Protein AF-A0A151H4M6-F1 (afdb_monomer_lite)

Foldseek 3Di:
DDDPPVVLPVDPQPLVSVLVVQLCCCVVPPDPDPVSNVCSVVVSVPDPVSVVSVVVTDDDPVVVQVVCLVVLQAQDAPPPVSNVVLVVVLVVLLVVLVVVVVVVCVVDDDDDDDDPPPVVSVVVSVCRRSRNPQCCVVPVLDPDSSFFGYDHPQFDDDVPDPCTNPDDDPVVVVQNRTPDLAPCSVLSVDDPDPVLSVVLVVLSVVLVPDPPDDSVNSNVVSVLSVVCVVVDDPVVVVVVVVCVVPPPDDDPPPDPPPDDPVVVVVVVCVVVVSVPDPDRPVVVVVVPD

Structure (mmCIF, N/CA/C/O backbone):
data_AF-A0A151H4M6-F1
#
_entry.id   AF-A0A151H4M6-F1
#
loop_
_atom_site.group_PDB
_atom_site.id
_atom_site.type_symbol
_atom_site.label_atom_id
_atom_site.label_alt_id
_atom_site.label_comp_id
_atom_site.label_asym_id
_atom_site.label_entity_id
_atom_site.label_seq_id
_atom_site.pdbx_PDB_ins_code
_atom_site.Cartn_x
_atom_site.Cartn_y
_atom_site.Cartn_z
_atom_site.occupancy
_atom_site.B_iso_or_equiv
_atom_site.auth_seq_id
_atom_site.auth_comp_id
_atom_site.auth_asym_id
_atom_site.auth_atom_id
_atom_site.pdbx_PDB_model_num
ATOM 1 N N . ARG A 1 1 ? 9.062 28.549 35.284 1.00 33.28 1 ARG A N 1
ATOM 2 C CA . ARG A 1 1 ? 7.906 27.898 35.950 1.00 33.28 1 ARG A CA 1
ATOM 3 C C . ARG A 1 1 ? 7.766 26.512 35.330 1.00 33.28 1 ARG A C 1
ATOM 5 O O . ARG A 1 1 ? 7.565 26.483 34.122 1.00 33.28 1 ARG A O 1
ATOM 12 N N . PRO A 1 2 ? 7.961 25.403 36.063 1.00 35.19 2 PRO A N 1
ATOM 13 C CA . PRO A 1 2 ? 7.707 24.081 35.501 1.00 35.19 2 PRO A CA 1
ATOM 14 C C . PRO A 1 2 ? 6.202 23.959 35.247 1.00 35.19 2 PRO A C 1
ATOM 16 O O . PRO A 1 2 ? 5.393 24.205 36.140 1.00 35.19 2 PRO A O 1
ATOM 19 N N . VAL A 1 3 ? 5.828 23.684 34.002 1.00 36.00 3 VAL A N 1
ATOM 20 C CA . VAL A 1 3 ? 4.442 23.410 33.630 1.00 36.00 3 VAL A CA 1
ATOM 21 C C . VAL A 1 3 ? 4.202 21.951 33.989 1.00 36.00 3 VAL A C 1
ATOM 23 O O . VAL A 1 3 ? 4.878 21.080 33.451 1.00 36.00 3 VAL A O 1
ATOM 26 N N . LEU A 1 4 ? 3.271 21.688 34.909 1.00 43.75 4 LEU A N 1
ATOM 27 C CA . LEU A 1 4 ? 2.697 20.357 35.097 1.00 43.75 4 LEU A CA 1
ATOM 28 C C . LEU A 1 4 ? 1.897 20.036 33.831 1.00 43.75 4 LEU A C 1
ATOM 30 O O . LEU A 1 4 ? 0.686 20.240 33.770 1.00 43.75 4 LEU A O 1
ATOM 34 N N . VAL A 1 5 ? 2.596 19.622 32.775 1.00 49.22 5 VAL A N 1
ATOM 35 C CA . VAL A 1 5 ? 1.953 18.946 31.656 1.00 49.22 5 VAL A CA 1
ATOM 36 C C . VAL A 1 5 ? 1.386 17.678 32.266 1.00 49.22 5 VAL A C 1
ATOM 38 O O . VAL A 1 5 ? 2.080 16.951 32.970 1.00 49.22 5 VAL A O 1
ATOM 41 N N . ASN A 1 6 ? 0.094 17.456 32.097 1.00 63.22 6 ASN A N 1
ATOM 42 C CA . ASN A 1 6 ? -0.559 16.284 32.644 1.00 63.22 6 ASN A CA 1
ATOM 43 C C . ASN A 1 6 ? -0.176 15.103 31.736 1.00 63.22 6 ASN A C 1
ATOM 45 O O . ASN A 1 6 ? -0.951 14.680 30.897 1.00 63.22 6 ASN A O 1
ATOM 49 N N . GLU A 1 7 ? 1.068 14.628 31.826 1.00 64.81 7 GLU A N 1
ATOM 50 C CA . GLU A 1 7 ? 1.746 13.748 30.854 1.00 64.81 7 GLU A CA 1
ATOM 51 C C . GLU A 1 7 ? 1.086 12.366 30.637 1.00 64.81 7 GLU A C 1
ATOM 53 O O . GLU A 1 7 ? 1.623 11.519 29.921 1.00 64.81 7 GLU A O 1
ATOM 58 N N . LEU A 1 8 ? -0.019 12.091 31.329 1.00 68.88 8 LEU A N 1
ATOM 59 C CA . LEU A 1 8 ? -0.826 10.879 31.211 1.00 68.88 8 LEU A CA 1
ATOM 60 C C . LEU A 1 8 ? -2.170 11.134 30.506 1.00 68.88 8 LEU A C 1
ATOM 62 O O . LEU A 1 8 ? -2.909 10.179 30.273 1.00 68.88 8 LEU A O 1
ATOM 66 N N . THR A 1 9 ? -2.499 12.385 30.151 1.00 67.19 9 THR A N 1
ATOM 67 C CA . THR A 1 9 ? -3.755 12.725 29.452 1.00 67.19 9 THR A CA 1
ATOM 68 C C . THR A 1 9 ? -3.812 12.200 28.029 1.00 67.19 9 THR A C 1
ATOM 70 O O . THR A 1 9 ? -4.902 12.045 27.489 1.00 67.19 9 THR A O 1
ATOM 73 N N . ASP A 1 10 ? -2.663 11.879 27.439 1.00 68.94 10 ASP A N 1
ATOM 74 C CA . ASP A 1 10 ? -2.580 11.345 26.078 1.00 68.94 10 ASP A CA 1
ATOM 75 C C . ASP A 1 10 ? -3.120 9.906 25.990 1.00 68.94 10 ASP A C 1
ATOM 77 O O . ASP A 1 10 ? -3.408 9.393 24.908 1.00 68.94 10 ASP A O 1
ATOM 81 N N . HIS A 1 11 ? -3.283 9.229 27.131 1.00 73.88 11 HIS A N 1
ATOM 82 C CA . HIS A 1 11 ? -3.780 7.862 27.192 1.00 73.88 11 HIS A CA 1
ATOM 83 C C . HIS A 1 11 ? -5.272 7.818 27.529 1.00 73.8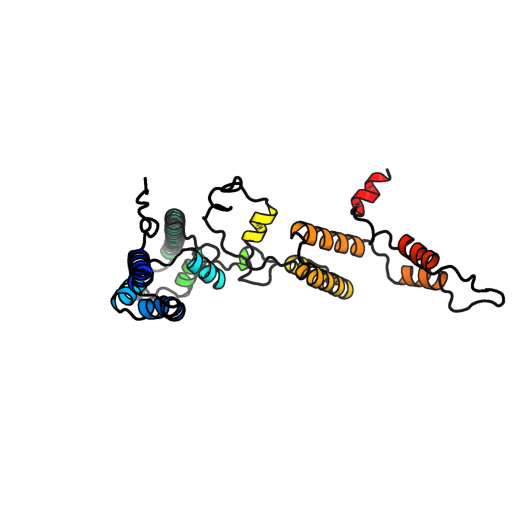8 11 HIS A C 1
ATOM 85 O O . HIS A 1 11 ? -5.665 7.877 28.691 1.00 73.88 11 HIS A O 1
ATOM 91 N N . GLU A 1 12 ? -6.112 7.585 26.518 1.00 72.38 12 GLU A N 1
ATOM 92 C CA . GLU A 1 12 ? -7.550 7.334 26.726 1.00 72.38 12 GLU A CA 1
ATOM 93 C C . GLU A 1 12 ? -7.828 5.991 27.430 1.00 72.38 12 GLU A C 1
ATOM 95 O O . GLU A 1 12 ? -8.870 5.797 28.056 1.00 72.38 12 GLU A O 1
ATOM 100 N N . ASN A 1 13 ? -6.918 5.022 27.294 1.00 81.88 13 ASN A N 1
ATOM 101 C CA . ASN A 1 13 ? -7.118 3.664 27.783 1.00 81.88 13 ASN A CA 1
ATOM 102 C C . ASN A 1 13 ? -6.593 3.512 29.225 1.00 81.88 13 ASN A C 1
ATOM 104 O O . ASN A 1 13 ? -5.399 3.744 29.450 1.00 81.88 13 ASN A O 1
ATOM 108 N N . PRO A 1 14 ? -7.414 3.034 30.186 1.00 84.44 14 PRO A N 1
ATOM 109 C CA . PRO A 1 14 ? -6.985 2.839 31.575 1.00 84.44 14 PRO A CA 1
ATOM 110 C C . PRO A 1 14 ? -5.790 1.887 31.706 1.00 84.44 14 PRO A C 1
ATOM 112 O O . PRO A 1 14 ? -4.980 2.037 32.620 1.00 84.44 14 PRO A O 1
ATOM 115 N N . TYR A 1 15 ? -5.645 0.928 30.784 1.00 88.50 15 TYR A N 1
ATOM 116 C CA . TYR A 1 15 ? -4.463 0.071 30.726 1.00 88.50 15 TYR A CA 1
ATOM 117 C C . TYR A 1 15 ? -3.188 0.870 30.435 1.00 88.50 15 TYR A C 1
ATOM 119 O O . TYR A 1 15 ? -2.224 0.758 31.188 1.00 88.50 15 TYR A O 1
ATOM 127 N N . CYS A 1 16 ? -3.188 1.682 29.372 1.00 84.62 16 CYS A N 1
ATOM 128 C CA . CYS A 1 16 ? -2.021 2.465 28.962 1.00 84.62 16 CYS A CA 1
ATOM 129 C C . CYS A 1 16 ? -1.646 3.483 30.040 1.00 84.62 16 CYS A C 1
ATOM 131 O O . CYS A 1 16 ? -0.482 3.570 30.414 1.00 84.62 16 CYS A O 1
ATOM 133 N N . MET A 1 17 ? -2.642 4.158 30.620 1.00 87.12 17 MET A N 1
ATOM 134 C CA . MET A 1 17 ? -2.435 5.113 31.707 1.00 87.12 17 MET A CA 1
ATOM 135 C C . MET A 1 17 ? -1.801 4.452 32.938 1.00 87.12 17 MET A C 1
ATOM 137 O O . MET A 1 17 ? -0.782 4.927 33.437 1.00 87.12 17 MET A O 1
ATOM 141 N N . LYS A 1 18 ? -2.355 3.323 33.411 1.00 88.19 18 LYS A N 1
ATOM 142 C CA . LYS A 1 18 ? -1.806 2.608 34.577 1.00 88.19 18 LYS A CA 1
ATOM 143 C C . LYS A 1 18 ? -0.432 2.002 34.273 1.00 88.19 18 LYS A C 1
ATOM 145 O O . LYS A 1 18 ? 0.432 2.019 35.146 1.00 88.19 18 LYS A O 1
ATOM 150 N N . ARG A 1 19 ? -0.212 1.473 33.063 1.00 90.00 19 ARG A N 1
ATOM 151 C CA . ARG A 1 19 ? 1.082 0.909 32.645 1.00 90.00 19 ARG A CA 1
ATOM 152 C C . ARG A 1 19 ? 2.162 1.986 32.618 1.00 90.00 19 ARG A C 1
ATOM 154 O O . ARG A 1 19 ? 3.205 1.769 33.221 1.00 90.00 19 ARG A O 1
ATOM 161 N N . GLU A 1 20 ? 1.905 3.127 31.987 1.00 88.88 20 GLU A N 1
ATOM 162 C CA . GLU A 1 20 ? 2.878 4.222 31.878 1.00 88.88 20 GLU A CA 1
ATOM 163 C C . GLU A 1 20 ? 3.137 4.909 33.221 1.00 88.88 20 GLU A C 1
ATOM 165 O O . GLU A 1 20 ? 4.291 5.152 33.567 1.00 88.88 20 GLU A O 1
ATOM 170 N N . ALA A 1 21 ? 2.107 5.115 34.048 1.00 89.62 21 ALA A N 1
ATOM 171 C CA . ALA A 1 21 ? 2.294 5.628 35.406 1.00 89.62 21 ALA A CA 1
ATOM 172 C C . ALA A 1 21 ? 3.200 4.708 36.244 1.00 89.62 21 ALA A C 1
ATOM 174 O O . ALA A 1 21 ? 4.136 5.168 36.896 1.00 89.62 21 ALA A O 1
ATOM 175 N N . LEU A 1 22 ? 2.961 3.392 36.193 1.00 90.00 22 LEU A N 1
ATOM 176 C CA . LEU A 1 22 ? 3.797 2.412 36.888 1.00 90.00 22 LEU A CA 1
ATOM 177 C C . LEU A 1 22 ? 5.204 2.324 36.295 1.00 90.00 22 LEU A C 1
ATOM 179 O O . LEU A 1 22 ? 6.163 2.211 37.052 1.00 90.00 22 LEU A O 1
ATOM 183 N N . ARG A 1 23 ? 5.335 2.392 34.968 1.00 90.94 23 ARG A N 1
ATOM 184 C CA . ARG A 1 23 ? 6.629 2.405 34.281 1.00 90.94 23 ARG A CA 1
ATOM 185 C C . ARG A 1 23 ? 7.472 3.583 34.747 1.00 90.94 23 ARG A C 1
ATOM 187 O O . ARG A 1 23 ? 8.606 3.376 35.160 1.00 90.94 23 ARG A O 1
ATOM 194 N N . ARG A 1 24 ? 6.903 4.790 34.758 1.00 88.19 24 ARG A N 1
ATOM 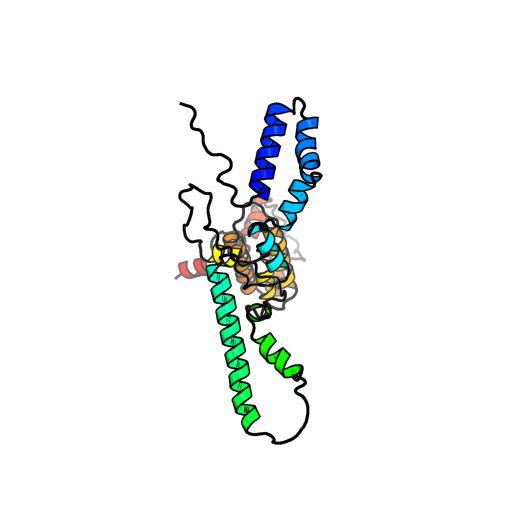195 C CA . ARG A 1 24 ? 7.584 6.004 35.224 1.00 88.19 24 ARG A CA 1
ATOM 196 C C . ARG A 1 24 ? 7.929 5.930 36.703 1.00 88.19 24 ARG A C 1
ATOM 198 O O . ARG A 1 24 ? 9.050 6.253 37.065 1.00 88.19 24 ARG A O 1
ATOM 205 N N . LEU A 1 25 ? 7.020 5.448 37.553 1.00 89.19 25 LEU A N 1
ATOM 206 C CA . LEU A 1 25 ? 7.320 5.250 38.975 1.00 89.19 25 LEU A CA 1
ATOM 207 C C . LEU A 1 25 ? 8.508 4.307 39.181 1.00 89.19 25 LEU A C 1
ATOM 209 O O . LEU A 1 25 ? 9.409 4.624 39.950 1.00 89.19 25 LEU A O 1
ATOM 213 N N . VAL A 1 26 ? 8.535 3.173 38.478 1.00 89.25 26 VAL A N 1
ATOM 214 C CA . VAL A 1 26 ? 9.637 2.208 38.578 1.00 89.25 26 VAL A CA 1
ATOM 215 C C . VAL A 1 26 ? 10.933 2.804 38.027 1.00 89.25 26 VAL A C 1
ATOM 217 O O . VAL A 1 26 ? 11.966 2.683 38.679 1.00 89.25 26 VAL A O 1
ATOM 220 N N . LEU A 1 27 ? 10.880 3.494 36.886 1.00 89.31 27 LEU A N 1
ATOM 221 C CA . LEU A 1 27 ? 12.056 4.125 36.288 1.00 89.31 27 LEU A CA 1
ATOM 222 C C . LEU A 1 27 ? 12.631 5.257 37.158 1.00 89.31 27 LEU A C 1
ATOM 224 O O . LEU A 1 27 ? 13.838 5.361 37.332 1.00 89.31 27 LEU A O 1
ATOM 228 N N . HIS A 1 28 ? 11.781 6.100 37.744 1.00 87.25 28 HIS A N 1
ATOM 229 C CA . HIS A 1 28 ? 12.241 7.239 38.541 1.00 87.25 28 HIS A CA 1
ATOM 230 C C . HIS A 1 28 ? 12.634 6.865 39.973 1.00 87.25 28 HIS A C 1
ATOM 232 O O . HIS A 1 28 ? 13.538 7.484 40.530 1.00 87.25 28 HIS A O 1
ATOM 238 N N . ALA A 1 29 ? 11.957 5.892 40.589 1.00 83.62 29 ALA A N 1
ATOM 239 C CA . ALA A 1 29 ? 12.176 5.560 41.997 1.00 83.62 29 ALA A CA 1
ATOM 240 C C . ALA A 1 29 ? 13.030 4.302 42.214 1.00 83.62 29 ALA A C 1
ATOM 242 O O . ALA A 1 29 ? 13.667 4.184 43.262 1.00 83.62 29 ALA A O 1
ATOM 243 N N . CYS A 1 30 ? 13.032 3.348 41.276 1.00 79.25 30 CYS A N 1
ATOM 244 C CA . CYS A 1 30 ? 13.556 2.002 41.526 1.00 79.25 30 CYS A CA 1
ATOM 245 C C . CYS A 1 30 ? 14.727 1.594 40.627 1.00 79.25 30 CYS A C 1
ATOM 247 O O . CYS A 1 30 ? 15.564 0.819 41.085 1.00 79.25 30 CYS A O 1
ATOM 249 N N . THR A 1 31 ? 14.823 2.077 39.386 1.00 82.12 31 THR A N 1
ATOM 250 C CA . THR A 1 31 ? 15.921 1.675 38.494 1.00 82.12 31 THR A CA 1
ATOM 251 C C . THR A 1 31 ? 17.151 2.545 38.710 1.00 82.12 31 THR A C 1
ATOM 253 O O . THR A 1 31 ? 17.086 3.768 38.605 1.00 82.12 31 THR A O 1
ATOM 256 N N . ARG A 1 32 ? 18.285 1.906 39.013 1.00 83.12 32 ARG A N 1
ATOM 257 C CA . ARG A 1 32 ? 19.601 2.567 39.106 1.00 83.12 32 ARG A CA 1
ATOM 258 C C . ARG A 1 32 ? 20.584 2.059 38.052 1.00 83.12 32 ARG A C 1
ATOM 260 O O . ARG A 1 32 ? 21.574 2.730 37.785 1.00 83.12 32 ARG A O 1
ATOM 267 N N . ASN A 1 33 ? 20.294 0.899 37.458 1.00 87.38 33 ASN A N 1
ATOM 268 C CA . ASN A 1 33 ? 21.126 0.230 36.465 1.00 87.38 33 ASN A CA 1
ATOM 269 C C . ASN A 1 33 ? 20.362 0.003 35.154 1.00 87.38 33 ASN A C 1
ATOM 271 O O . ASN A 1 33 ? 19.156 -0.246 35.166 1.00 87.38 33 ASN A O 1
ATOM 275 N N . CYS A 1 34 ? 21.090 -0.055 34.032 1.00 86.88 34 CYS A N 1
ATOM 276 C CA . CYS A 1 34 ? 20.515 -0.350 32.714 1.00 86.88 34 CYS A CA 1
ATOM 277 C C . CYS A 1 34 ? 19.807 -1.718 32.667 1.00 86.88 34 CYS A C 1
ATOM 279 O O . CYS A 1 34 ? 18.823 -1.886 31.955 1.00 86.88 34 CYS A O 1
ATOM 281 N N . LEU A 1 35 ? 20.283 -2.706 33.436 1.00 86.94 35 LEU A N 1
ATOM 282 C CA . LEU A 1 35 ? 19.611 -4.007 33.547 1.00 86.94 35 LEU A CA 1
ATOM 283 C C . LEU A 1 35 ? 18.201 -3.860 34.124 1.00 86.94 35 LEU A C 1
ATOM 285 O O . LEU A 1 35 ? 17.254 -4.416 33.567 1.00 86.94 35 LEU A O 1
ATOM 289 N N . ASP A 1 36 ? 18.046 -3.071 35.186 1.00 86.69 36 ASP A N 1
ATOM 290 C CA . ASP A 1 36 ? 16.747 -2.846 35.818 1.00 86.69 36 ASP A CA 1
ATOM 291 C C . ASP A 1 36 ? 15.795 -2.148 34.843 1.00 86.69 36 ASP A C 1
ATOM 293 O O . ASP A 1 36 ? 14.639 -2.555 34.723 1.00 86.69 36 ASP A O 1
ATOM 297 N N . GLU A 1 37 ? 16.300 -1.169 34.081 1.00 87.25 37 GLU A N 1
ATOM 298 C CA . GLU A 1 37 ? 15.549 -0.497 33.015 1.00 87.25 37 GLU A CA 1
ATOM 299 C C . GLU A 1 37 ? 15.026 -1.492 31.969 1.00 87.25 37 GLU A C 1
ATOM 301 O O . GLU A 1 37 ? 13.841 -1.450 31.630 1.00 87.25 37 GLU A O 1
ATOM 306 N N . THR A 1 38 ? 15.853 -2.443 31.516 1.00 88.75 38 THR A N 1
ATOM 307 C CA . THR A 1 38 ? 15.419 -3.462 30.538 1.00 88.75 38 THR A CA 1
ATOM 308 C C . THR A 1 38 ? 14.394 -4.445 31.105 1.00 88.75 38 THR A C 1
ATOM 310 O O . THR A 1 38 ? 13.532 -4.937 30.374 1.00 88.75 38 THR A O 1
ATOM 313 N N . LEU A 1 39 ? 14.445 -4.719 32.412 1.00 89.00 39 LEU A N 1
ATOM 314 C CA . LEU A 1 39 ? 13.528 -5.651 33.068 1.00 89.00 39 LEU A CA 1
ATOM 315 C C . LEU A 1 39 ? 12.176 -5.017 33.404 1.00 89.00 39 LEU A C 1
ATOM 317 O O . LEU A 1 39 ? 11.207 -5.758 33.597 1.00 89.00 39 LEU A O 1
ATOM 321 N N . THR A 1 40 ? 12.076 -3.684 33.430 1.00 89.19 40 THR A N 1
ATOM 322 C CA . THR A 1 40 ? 10.833 -2.975 33.776 1.00 89.19 40 THR A CA 1
ATOM 323 C C . THR A 1 40 ? 9.637 -3.434 32.947 1.00 89.19 40 THR A C 1
ATOM 325 O O . THR A 1 40 ? 8.591 -3.750 33.516 1.00 89.19 40 THR A O 1
ATOM 328 N N . ASP A 1 41 ? 9.790 -3.566 31.628 1.00 88.12 41 ASP A N 1
ATOM 329 C CA . ASP A 1 41 ? 8.701 -3.991 30.745 1.00 88.12 41 ASP A CA 1
ATOM 330 C C . ASP A 1 41 ? 8.235 -5.419 31.063 1.00 88.12 41 ASP A C 1
ATOM 332 O O . ASP A 1 41 ? 7.033 -5.674 31.175 1.00 88.12 41 ASP A O 1
ATOM 336 N N . THR A 1 42 ? 9.174 -6.333 31.327 1.00 91.00 42 THR A N 1
ATOM 337 C CA . THR A 1 42 ? 8.845 -7.720 31.699 1.00 91.00 42 THR A CA 1
ATOM 338 C C . THR A 1 42 ? 8.137 -7.805 33.053 1.00 91.00 42 THR A C 1
ATOM 340 O O . THR A 1 42 ? 7.225 -8.616 33.236 1.00 91.00 42 THR A O 1
ATOM 343 N N . LEU A 1 43 ? 8.518 -6.944 34.002 1.00 90.38 43 LEU A N 1
ATOM 344 C CA . LEU A 1 43 ? 7.890 -6.842 35.317 1.00 90.38 43 LEU A CA 1
ATOM 345 C C . LEU A 1 43 ? 6.449 -6.338 35.210 1.00 90.38 43 LEU A C 1
ATOM 347 O O . LEU A 1 43 ? 5.549 -6.886 35.852 1.00 90.38 43 LEU A O 1
ATOM 351 N N . LEU A 1 44 ? 6.221 -5.314 34.385 1.00 91.31 44 LEU A N 1
ATOM 352 C CA . LEU A 1 44 ? 4.890 -4.757 34.147 1.00 91.31 44 LEU A CA 1
ATOM 353 C C . LEU A 1 44 ? 3.974 -5.770 33.448 1.00 91.31 44 LEU A C 1
ATOM 355 O O . LEU A 1 44 ? 2.807 -5.890 33.824 1.00 91.31 44 LEU A O 1
ATOM 359 N N . ASP A 1 45 ? 4.496 -6.550 32.499 1.00 88.25 45 ASP A N 1
ATOM 360 C CA . ASP A 1 45 ? 3.720 -7.571 31.784 1.00 88.25 45 ASP A CA 1
ATOM 361 C C . ASP A 1 45 ? 3.271 -8.743 32.680 1.00 88.25 45 ASP A C 1
ATOM 363 O O . ASP A 1 45 ? 2.232 -9.363 32.426 1.00 88.25 45 ASP A O 1
ATOM 367 N N . ARG A 1 46 ? 4.001 -9.026 33.767 1.00 90.81 46 ARG A N 1
ATOM 368 C CA . ARG A 1 46 ? 3.662 -10.088 34.735 1.00 90.81 46 ARG A CA 1
ATOM 369 C C . ARG A 1 46 ? 2.619 -9.676 35.778 1.00 90.81 46 ARG A C 1
ATOM 371 O O . ARG A 1 46 ? 2.077 -10.542 36.461 1.00 90.81 46 ARG A O 1
ATOM 378 N N . ARG A 1 47 ? 2.315 -8.383 35.933 1.00 91.06 47 ARG A N 1
ATOM 379 C CA . ARG A 1 47 ? 1.365 -7.913 36.957 1.00 91.06 47 ARG A CA 1
ATOM 380 C C . ARG A 1 47 ? -0.078 -8.286 36.603 1.00 91.06 47 ARG A C 1
ATOM 382 O O . ARG A 1 47 ? -0.615 -7.826 35.595 1.00 91.06 47 ARG A O 1
ATOM 389 N N . ALA A 1 48 ? -0.742 -9.019 37.498 1.00 89.38 48 ALA A N 1
ATOM 390 C CA . ALA A 1 48 ? -2.128 -9.470 37.331 1.00 89.38 48 ALA A CA 1
ATOM 391 C C . ALA A 1 48 ? -3.119 -8.315 37.076 1.00 89.38 48 ALA A C 1
ATOM 393 O O . ALA A 1 48 ? -3.999 -8.416 36.222 1.00 89.38 48 ALA A O 1
ATOM 394 N N . ASP A 1 49 ? -2.943 -7.182 37.759 1.00 89.25 49 ASP A N 1
ATOM 395 C CA . ASP A 1 49 ? -3.745 -5.971 37.559 1.00 89.25 49 ASP A CA 1
ATOM 396 C C . ASP A 1 49 ? -3.704 -5.450 36.120 1.00 89.25 49 ASP A C 1
ATOM 398 O O . ASP A 1 49 ? -4.733 -5.091 35.543 1.00 89.25 49 ASP A O 1
ATOM 402 N N . LEU A 1 50 ? -2.501 -5.386 35.545 1.00 88.81 50 LEU A N 1
ATOM 403 C CA . LEU A 1 50 ? -2.292 -4.908 34.185 1.00 88.81 50 LEU A CA 1
ATOM 404 C C . LEU A 1 50 ? -2.787 -5.940 33.173 1.00 88.81 50 LEU A C 1
ATOM 406 O O . LEU A 1 50 ? -3.379 -5.552 32.174 1.00 88.81 50 LEU A O 1
ATOM 410 N N . GLN A 1 51 ? -2.648 -7.238 33.449 1.00 87.62 51 GLN A N 1
ATOM 411 C CA . GLN A 1 51 ? -3.203 -8.299 32.602 1.00 87.62 51 GLN A CA 1
ATOM 412 C C . GLN A 1 51 ? -4.735 -8.235 32.518 1.00 87.62 51 GLN A C 1
ATOM 414 O O . GLN A 1 51 ? -5.297 -8.318 31.425 1.00 87.62 51 GLN A O 1
ATOM 419 N N . ARG A 1 52 ? -5.418 -7.996 33.646 1.00 87.88 52 ARG A N 1
ATOM 420 C CA . ARG A 1 52 ? -6.880 -7.799 33.682 1.00 87.88 52 ARG A CA 1
ATOM 421 C C . ARG A 1 52 ? -7.329 -6.565 32.901 1.00 87.88 52 ARG A C 1
ATOM 423 O O . ARG A 1 52 ? -8.401 -6.571 32.304 1.00 87.88 52 ARG A O 1
ATOM 430 N N . LEU A 1 53 ? -6.536 -5.495 32.922 1.00 86.62 53 LEU A N 1
ATOM 431 C CA . LEU A 1 53 ? -6.821 -4.287 32.146 1.00 86.62 53 LEU A CA 1
ATOM 432 C C . LEU A 1 53 ? -6.467 -4.459 30.665 1.00 86.62 53 LEU A C 1
ATOM 434 O O . LEU A 1 53 ? -7.155 -3.898 29.818 1.00 86.62 53 LEU A O 1
ATOM 438 N N . ARG A 1 54 ? -5.456 -5.271 30.340 1.00 83.69 54 ARG A N 1
ATOM 439 C CA . ARG A 1 54 ? -5.030 -5.570 28.966 1.00 83.69 54 ARG A CA 1
ATOM 440 C C . ARG A 1 54 ? -6.112 -6.291 28.170 1.00 83.69 54 ARG A C 1
ATOM 442 O O . ARG A 1 54 ? -6.268 -6.006 26.993 1.00 83.69 54 ARG A O 1
ATOM 449 N N . SER A 1 55 ? -6.881 -7.185 28.789 1.00 80.75 55 SER A N 1
ATOM 450 C CA . SER A 1 55 ? -8.004 -7.845 28.102 1.00 80.75 55 SER A CA 1
ATOM 451 C C . SER A 1 55 ? -9.171 -6.894 27.814 1.00 80.75 55 SER A C 1
ATOM 453 O O . SER A 1 55 ? -9.909 -7.097 26.856 1.00 80.75 55 SER A O 1
ATOM 455 N N . LYS A 1 56 ? -9.322 -5.833 28.616 1.00 80.25 56 LYS A N 1
ATOM 456 C CA . LYS A 1 56 ? -10.344 -4.785 28.442 1.00 80.25 56 LYS A CA 1
ATOM 457 C C . LYS A 1 56 ? -9.850 -3.597 27.611 1.00 80.25 56 LYS A C 1
ATOM 459 O O . LYS A 1 56 ? -10.631 -2.704 27.282 1.00 80.25 56 LYS A O 1
ATOM 464 N N . ALA A 1 57 ? -8.556 -3.564 27.306 1.00 79.81 57 ALA A N 1
ATOM 465 C CA . ALA A 1 57 ? -7.911 -2.495 26.572 1.00 79.81 57 ALA A CA 1
ATOM 466 C C . ALA A 1 57 ? -8.454 -2.439 25.143 1.00 79.81 57 ALA A C 1
ATOM 468 O O . ALA A 1 57 ? -8.457 -3.436 24.422 1.00 79.81 57 ALA A O 1
ATOM 469 N N . ARG A 1 58 ? -8.863 -1.247 24.704 1.00 71.94 58 ARG A N 1
ATOM 470 C CA . ARG A 1 58 ? -9.147 -1.018 23.286 1.00 71.94 58 ARG A CA 1
ATOM 471 C C . ARG A 1 58 ? -7.831 -1.100 22.517 1.00 71.94 58 ARG A C 1
ATOM 473 O O . ARG A 1 58 ? -6.879 -0.399 22.859 1.00 71.94 58 ARG A O 1
ATOM 480 N N . LEU A 1 59 ? -7.784 -1.973 21.515 1.00 69.44 59 LEU A N 1
ATOM 481 C CA . LEU A 1 59 ? -6.643 -2.087 20.612 1.00 69.44 59 LEU A CA 1
ATOM 482 C C . LEU A 1 59 ? -6.524 -0.810 19.764 1.00 69.44 59 LEU A C 1
ATOM 484 O O . LEU A 1 59 ? -7.558 -0.277 19.342 1.00 69.44 59 LEU A O 1
ATOM 488 N N . PRO A 1 60 ? -5.299 -0.322 19.502 1.00 67.19 60 PRO A N 1
ATOM 489 C CA . PRO A 1 60 ? -5.113 0.806 18.608 1.00 67.19 60 PRO A CA 1
ATOM 490 C C . PRO A 1 60 ? -5.559 0.444 17.180 1.00 67.19 60 PRO A C 1
ATOM 492 O O . PRO A 1 60 ? -5.355 -0.699 16.749 1.00 67.19 60 PRO A O 1
ATOM 495 N N . PRO A 1 61 ? -6.114 1.412 16.424 1.00 63.75 61 PRO A N 1
ATOM 496 C CA . PRO A 1 61 ? -6.458 1.237 15.008 1.00 63.75 61 PRO A CA 1
ATOM 497 C C . PRO A 1 61 ? -5.306 0.655 14.203 1.00 63.75 61 PRO A C 1
ATOM 499 O O . PRO A 1 61 ? -5.479 -0.277 13.424 1.00 63.75 61 PRO A O 1
ATOM 502 N N . GLU A 1 62 ? -4.114 1.174 14.479 1.00 64.44 62 GLU A N 1
ATOM 503 C CA . GLU A 1 62 ? -2.855 0.878 13.802 1.00 64.44 62 GLU A CA 1
ATOM 504 C C . GLU A 1 62 ? -2.497 -0.612 13.819 1.00 64.44 62 GLU A C 1
ATOM 506 O O . GLU A 1 62 ? -1.747 -1.068 12.962 1.00 64.44 62 GLU A O 1
ATOM 511 N N . VAL A 1 63 ? -3.032 -1.379 14.777 1.00 68.06 63 VAL A N 1
ATOM 512 C CA . VAL A 1 63 ? -2.793 -2.824 14.907 1.00 68.06 63 VAL A CA 1
ATOM 513 C C . VAL A 1 63 ? -3.896 -3.639 14.232 1.00 68.06 63 VAL A C 1
ATOM 515 O O . VAL A 1 63 ? -3.619 -4.679 13.636 1.00 68.06 63 VAL A O 1
ATOM 518 N N . LEU A 1 64 ? -5.148 -3.180 14.293 1.00 68.88 64 LEU A N 1
ATOM 519 C CA . LEU A 1 64 ? -6.286 -3.894 13.707 1.00 68.88 64 LEU A CA 1
ATOM 520 C C . LEU A 1 64 ? -6.374 -3.713 12.190 1.00 68.88 64 LEU A C 1
ATOM 522 O O . LEU A 1 64 ? -6.733 -4.653 11.485 1.00 68.88 64 LEU A O 1
ATO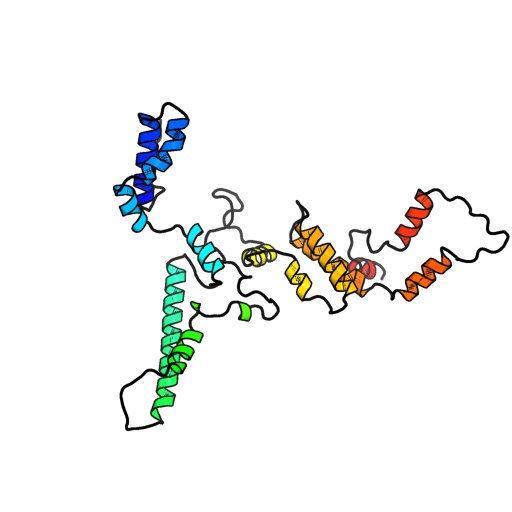M 526 N N . GLU A 1 65 ? -6.023 -2.535 11.681 1.00 65.69 65 GLU A N 1
ATOM 527 C CA . GLU A 1 65 ? -6.082 -2.218 10.253 1.00 65.69 65 GLU A CA 1
ATOM 528 C C . GLU A 1 65 ? -5.164 -3.121 9.405 1.00 65.69 65 GLU A C 1
ATOM 530 O O . GLU A 1 65 ? -5.646 -3.683 8.417 1.00 65.69 65 GLU A O 1
ATOM 535 N N . PRO A 1 66 ? -3.893 -3.376 9.786 1.00 64.38 66 PRO A N 1
ATOM 536 C CA . PRO A 1 66 ? -3.048 -4.336 9.081 1.00 64.38 66 PRO A CA 1
ATOM 537 C C . PRO A 1 66 ? -3.582 -5.769 9.127 1.00 64.38 66 PRO A C 1
ATOM 539 O O . PRO A 1 66 ? -3.432 -6.497 8.149 1.00 64.38 66 PRO A O 1
ATOM 542 N N . LEU A 1 67 ? -4.208 -6.182 10.235 1.00 71.00 67 LEU A N 1
ATOM 543 C CA . LEU A 1 67 ? -4.768 -7.530 10.386 1.00 71.00 67 LEU A CA 1
ATOM 544 C C . LEU A 1 67 ? -6.023 -7.716 9.525 1.00 71.00 67 LEU A C 1
ATOM 546 O O . LEU A 1 67 ? -6.129 -8.706 8.804 1.00 71.00 67 LEU A O 1
ATOM 550 N N . ALA A 1 68 ? -6.934 -6.742 9.525 1.00 68.56 68 ALA A N 1
ATOM 551 C CA . ALA A 1 68 ? -8.107 -6.747 8.652 1.00 68.56 68 ALA A CA 1
ATOM 552 C C . ALA A 1 68 ? -7.703 -6.711 7.165 1.00 68.56 68 ALA A C 1
ATOM 554 O O . ALA A 1 68 ? -8.231 -7.474 6.352 1.00 68.56 68 ALA A O 1
ATOM 555 N N . ALA A 1 69 ? -6.695 -5.902 6.818 1.00 63.38 69 ALA A N 1
ATOM 556 C CA . ALA A 1 69 ? -6.106 -5.887 5.480 1.00 63.38 69 ALA A CA 1
ATOM 557 C C . ALA A 1 69 ? -5.393 -7.208 5.133 1.00 63.38 69 ALA A C 1
ATOM 559 O O . ALA A 1 69 ? -5.353 -7.599 3.964 1.00 63.38 69 ALA A O 1
ATOM 560 N N . PHE A 1 70 ? -4.847 -7.928 6.124 1.00 64.94 70 PHE A N 1
ATOM 561 C CA . PHE A 1 70 ? -4.235 -9.238 5.902 1.00 64.94 70 PHE A CA 1
ATOM 562 C C . PHE A 1 70 ? -5.255 -10.254 5.389 1.00 64.94 70 PHE A C 1
ATOM 564 O O . PHE A 1 70 ? -4.955 -10.991 4.448 1.00 64.94 70 PHE A O 1
ATOM 571 N N . VAL A 1 71 ? -6.447 -10.231 5.987 1.00 69.31 71 VAL A N 1
ATOM 572 C CA . VAL A 1 71 ? -7.599 -11.078 5.648 1.00 69.31 71 VAL A CA 1
ATOM 573 C C . VAL A 1 71 ? -8.236 -10.679 4.306 1.00 69.31 71 VAL A C 1
ATOM 575 O O . VAL A 1 71 ? -8.938 -11.483 3.705 1.00 69.31 71 VAL A O 1
ATOM 578 N N . GLY A 1 72 ? -7.948 -9.477 3.793 1.00 61.22 72 GLY A N 1
ATOM 579 C CA . GLY A 1 72 ? -8.506 -8.970 2.532 1.00 61.22 72 GLY A CA 1
ATOM 580 C C . GLY A 1 72 ? -9.782 -8.142 2.709 1.00 61.22 72 GLY A C 1
ATOM 581 O O . GLY A 1 72 ? -10.449 -7.816 1.726 1.00 61.22 72 GLY A O 1
ATOM 582 N N . ILE A 1 73 ? -10.117 -7.756 3.945 1.00 69.19 73 ILE A N 1
ATOM 583 C CA . ILE A 1 73 ? -11.291 -6.928 4.234 1.00 69.19 73 ILE A CA 1
ATOM 584 C C . ILE A 1 73 ? -10.968 -5.477 3.860 1.00 69.19 73 ILE A C 1
ATOM 586 O O . ILE A 1 73 ? -10.355 -4.732 4.621 1.00 69.19 73 ILE A O 1
ATOM 590 N N . THR A 1 74 ? -11.391 -5.064 2.668 1.00 63.38 74 THR A N 1
ATOM 591 C CA . THR A 1 74 ? -11.096 -3.725 2.119 1.00 63.38 74 THR A CA 1
ATOM 592 C C . THR A 1 74 ? -11.997 -2.621 2.671 1.00 63.38 74 THR A C 1
ATOM 594 O O . THR A 1 74 ? -11.621 -1.451 2.653 1.00 63.38 74 THR A O 1
ATOM 597 N N . ARG A 1 75 ? -13.190 -2.969 3.171 1.00 67.38 75 ARG A N 1
ATOM 598 C CA . ARG A 1 75 ? -14.198 -1.998 3.626 1.00 67.38 75 ARG A CA 1
ATOM 599 C C . ARG A 1 75 ? -14.178 -1.731 5.131 1.00 67.38 75 ARG A C 1
ATOM 601 O O . ARG A 1 75 ? -14.994 -0.951 5.592 1.00 67.38 75 ARG A O 1
ATOM 608 N N . PHE A 1 76 ? -13.292 -2.332 5.918 1.00 68.44 76 PHE A N 1
ATOM 609 C CA . PHE A 1 76 ? -13.292 -2.149 7.375 1.00 68.44 76 PHE A CA 1
ATOM 610 C C . PHE A 1 76 ? -12.775 -0.761 7.772 1.00 68.44 76 PHE A C 1
ATOM 612 O O . PHE A 1 76 ? -11.589 -0.535 7.634 1.00 68.44 76 PHE A O 1
ATOM 619 N N . SER A 1 77 ? -13.601 0.156 8.294 1.00 67.69 77 SER A N 1
ATOM 620 C CA . SER A 1 77 ? -13.126 1.463 8.797 1.00 67.69 77 SER A CA 1
ATOM 621 C C . SER A 1 77 ? -12.997 1.506 10.323 1.00 67.69 77 SER A C 1
ATOM 623 O O . SER A 1 77 ? -13.925 1.082 11.014 1.00 67.69 77 SER A O 1
ATOM 625 N N . PHE A 1 78 ? -11.928 2.107 10.860 1.00 67.19 78 PHE A N 1
ATOM 626 C CA . PHE A 1 78 ? -11.798 2.310 12.310 1.00 67.19 78 PHE A CA 1
ATOM 627 C C . PHE A 1 78 ? -12.612 3.491 12.855 1.00 67.19 78 PHE A C 1
ATOM 629 O O . PHE A 1 78 ? -13.074 3.443 13.997 1.00 67.19 78 PHE A O 1
ATOM 636 N N . ASP A 1 79 ? -12.820 4.546 12.058 1.00 71.94 79 ASP A N 1
ATOM 637 C CA . ASP A 1 79 ? -13.653 5.669 12.486 1.00 71.94 79 ASP A CA 1
ATOM 638 C C . ASP A 1 79 ? -15.053 5.163 12.872 1.00 71.94 79 ASP A C 1
ATOM 640 O O . ASP A 1 79 ? -15.742 4.514 12.081 1.00 71.94 79 ASP A O 1
ATOM 644 N N . ARG A 1 80 ? -15.476 5.446 14.112 1.00 74.81 80 ARG A N 1
ATOM 645 C CA . ARG A 1 80 ? -16.727 4.924 14.685 1.00 74.81 80 ARG A CA 1
ATOM 646 C C . ARG A 1 80 ? -17.932 5.345 13.855 1.00 74.81 80 ARG A C 1
ATOM 648 O O . ARG A 1 80 ? -18.866 4.561 13.709 1.00 74.81 80 ARG A O 1
ATOM 655 N N . ARG A 1 81 ? -17.901 6.561 13.301 1.00 78.88 81 ARG A N 1
ATOM 656 C CA . ARG A 1 81 ? -18.979 7.093 12.456 1.00 78.88 81 ARG A CA 1
ATOM 657 C C . ARG A 1 81 ? -19.046 6.348 11.130 1.00 78.88 81 ARG A C 1
ATOM 659 O O . ARG A 1 81 ? -20.106 5.853 10.761 1.00 78.88 81 ARG A O 1
ATOM 666 N N . ALA A 1 82 ? -17.905 6.200 10.458 1.00 76.31 82 ALA A N 1
ATOM 667 C CA . ALA A 1 82 ? -17.813 5.435 9.220 1.00 76.31 82 ALA A CA 1
ATOM 668 C C . ALA A 1 82 ? -18.210 3.965 9.435 1.00 76.31 82 ALA A C 1
ATOM 670 O O . ALA A 1 82 ? -18.981 3.418 8.650 1.00 76.31 82 ALA A O 1
ATOM 671 N N . ARG A 1 83 ? -17.787 3.352 10.548 1.00 77.69 83 ARG A N 1
ATOM 672 C CA . ARG A 1 83 ? -18.115 1.961 10.879 1.00 77.69 83 ARG A CA 1
ATOM 673 C C . ARG A 1 83 ? -19.596 1.777 11.175 1.00 77.69 83 ARG A C 1
ATOM 675 O O . ARG A 1 83 ? -20.181 0.784 10.752 1.00 77.69 83 ARG A O 1
ATOM 682 N N . LEU A 1 84 ? -20.210 2.721 11.885 1.00 82.56 84 LEU A N 1
ATOM 683 C CA . LEU A 1 84 ? -21.651 2.713 12.112 1.00 82.56 84 LEU A CA 1
ATOM 684 C C . LEU A 1 84 ? -22.400 2.842 10.784 1.00 82.56 84 LEU A C 1
ATOM 686 O O . LEU A 1 84 ? -23.277 2.028 10.518 1.00 82.56 84 LEU A O 1
ATOM 690 N N . ASN A 1 85 ? -21.997 3.769 9.914 1.00 84.88 85 ASN A N 1
ATOM 691 C CA . ASN A 1 85 ? -22.595 3.918 8.586 1.00 84.88 85 ASN A CA 1
ATOM 692 C C . ASN A 1 85 ? -22.467 2.636 7.751 1.00 84.88 85 ASN A C 1
ATOM 694 O O . ASN A 1 85 ? -23.427 2.224 7.106 1.00 84.88 85 ASN A O 1
ATOM 698 N N . GLN A 1 86 ? -21.321 1.955 7.795 1.00 80.19 86 GLN A N 1
ATOM 699 C CA . GLN A 1 86 ? -21.131 0.662 7.127 1.00 80.19 86 GLN A CA 1
ATOM 700 C C . GLN A 1 86 ? -22.060 -0.424 7.672 1.00 80.19 86 GLN A C 1
ATOM 702 O O . GLN A 1 86 ? -22.628 -1.189 6.901 1.00 80.19 86 GLN A O 1
ATOM 707 N N . LYS A 1 87 ? -22.246 -0.487 8.994 1.00 83.44 87 LYS A N 1
ATOM 708 C CA . LYS A 1 87 ? -23.174 -1.443 9.609 1.00 83.44 87 LYS A CA 1
ATOM 709 C C . LYS A 1 87 ? -24.625 -1.128 9.256 1.00 83.44 87 LYS A C 1
ATOM 711 O O . LYS A 1 87 ? -25.361 -2.030 8.886 1.00 83.44 87 LYS A O 1
ATOM 716 N N . VAL A 1 88 ? -25.025 0.140 9.324 1.00 88.62 88 VAL A N 1
ATOM 717 C CA . VAL A 1 88 ? -26.385 0.577 8.975 1.00 88.62 88 VAL A CA 1
ATOM 718 C C . VAL A 1 88 ? -26.680 0.296 7.505 1.00 88.62 88 VAL A C 1
ATOM 720 O O . VAL A 1 88 ? -27.722 -0.268 7.195 1.00 88.62 88 VAL A O 1
ATOM 723 N N . THR A 1 89 ? -25.752 0.617 6.603 1.00 85.81 89 THR A N 1
ATOM 724 C CA . THR A 1 89 ? -25.900 0.301 5.173 1.00 85.81 89 THR A CA 1
ATOM 725 C C . THR A 1 89 ? -25.955 -1.205 4.934 1.00 85.81 89 THR A C 1
ATOM 727 O O . THR A 1 89 ? -26.814 -1.653 4.184 1.00 85.81 89 THR A O 1
ATOM 730 N N . ALA A 1 90 ? -25.123 -2.004 5.610 1.00 82.31 90 ALA A N 1
ATOM 731 C CA . ALA A 1 90 ? -25.189 -3.464 5.537 1.00 82.31 90 ALA A CA 1
ATOM 732 C C . ALA A 1 90 ? -26.556 -4.007 5.984 1.00 82.31 90 ALA A C 1
ATOM 734 O O . ALA A 1 90 ? -27.141 -4.827 5.283 1.00 82.31 90 ALA A O 1
ATOM 735 N N . VAL A 1 91 ? -27.094 -3.505 7.101 1.00 86.19 91 VAL A N 1
ATOM 736 C CA . VAL A 1 91 ? -28.431 -3.873 7.596 1.00 86.19 91 VAL A CA 1
ATOM 737 C C . VAL A 1 91 ? -29.513 -3.460 6.601 1.00 86.19 91 VAL A C 1
ATOM 739 O O . VAL A 1 91 ? -30.385 -4.260 6.291 1.00 86.19 91 VAL A O 1
ATOM 742 N N . GLN A 1 92 ? -29.444 -2.251 6.040 1.00 86.88 92 GLN A N 1
ATOM 743 C CA . GLN A 1 92 ? -30.384 -1.803 5.006 1.00 86.88 92 GLN A CA 1
ATOM 744 C C . GLN A 1 92 ? -30.320 -2.679 3.748 1.00 86.88 92 GLN A C 1
ATOM 746 O O . GLN A 1 92 ? -31.357 -2.984 3.165 1.00 86.88 92 GLN A O 1
ATOM 751 N N . HIS A 1 93 ? -29.125 -3.096 3.328 1.00 83.44 93 HIS A N 1
ATOM 752 C CA . HIS A 1 93 ? -28.951 -4.006 2.197 1.00 83.44 93 HIS A CA 1
ATOM 753 C C . HIS A 1 93 ? -29.509 -5.401 2.488 1.00 83.44 93 HIS A C 1
ATOM 755 O O . HIS A 1 93 ? -30.218 -5.943 1.643 1.00 83.44 93 HIS A O 1
ATOM 761 N N . ALA A 1 94 ? -29.249 -5.947 3.679 1.00 83.44 94 ALA A N 1
ATOM 762 C CA . ALA A 1 94 ? -29.800 -7.230 4.106 1.00 83.44 94 ALA A CA 1
ATOM 763 C C . ALA A 1 94 ? -31.334 -7.186 4.173 1.00 83.44 94 ALA A C 1
ATOM 765 O O . ALA A 1 94 ? -31.994 -8.054 3.612 1.00 83.44 94 ALA A O 1
ATOM 766 N N . LEU A 1 95 ? -31.908 -6.132 4.766 1.00 84.44 95 LEU A N 1
ATOM 767 C CA . LEU A 1 95 ? -33.359 -5.932 4.823 1.00 84.44 95 LEU A CA 1
ATOM 768 C C . LEU A 1 95 ? -33.984 -5.830 3.429 1.00 84.44 95 LEU A C 1
ATOM 770 O O . LEU A 1 95 ? -35.043 -6.404 3.203 1.00 84.44 95 LEU A O 1
ATOM 774 N N . ARG A 1 96 ? -33.328 -5.142 2.484 1.00 83.38 96 ARG A N 1
ATOM 775 C CA . ARG A 1 96 ? -33.804 -5.063 1.094 1.00 83.38 96 ARG A CA 1
ATOM 776 C C . ARG A 1 96 ? -33.826 -6.429 0.413 1.00 83.38 96 ARG A C 1
ATOM 778 O O . ARG A 1 96 ? -34.819 -6.735 -0.234 1.00 83.38 96 ARG A O 1
ATOM 785 N N . GLN A 1 97 ? -32.778 -7.235 0.575 1.00 79.31 97 GLN A N 1
ATOM 786 C CA . GLN A 1 97 ? -32.728 -8.588 0.004 1.00 79.31 97 GLN A CA 1
ATOM 787 C C . GLN A 1 97 ? -33.828 -9.481 0.584 1.00 79.31 97 GLN A C 1
ATOM 789 O O . GLN A 1 97 ? -34.611 -10.049 -0.167 1.00 79.31 97 GLN A O 1
ATOM 794 N N . ILE A 1 98 ? -33.989 -9.475 1.910 1.00 79.88 98 ILE A N 1
ATOM 795 C CA . ILE A 1 98 ? -35.063 -10.218 2.586 1.00 79.88 98 ILE A CA 1
ATOM 796 C C . ILE A 1 98 ? -36.450 -9.744 2.111 1.00 79.88 98 ILE A C 1
ATOM 798 O O . ILE A 1 98 ? -37.345 -10.558 1.901 1.00 79.88 98 ILE A O 1
ATOM 802 N N . SER A 1 99 ? -36.643 -8.433 1.911 1.00 75.12 99 SER A N 1
ATOM 803 C CA . SER A 1 99 ? -37.930 -7.884 1.460 1.00 75.12 99 SER A CA 1
ATOM 804 C C . SER A 1 99 ? -38.264 -8.189 -0.004 1.00 75.12 99 SER A C 1
ATOM 806 O O . SER A 1 99 ? -39.439 -8.317 -0.330 1.00 75.12 99 SER A O 1
ATOM 808 N N . LEU A 1 100 ? -37.258 -8.305 -0.879 1.00 67.62 100 LEU A N 1
ATOM 809 C CA . LEU A 1 100 ? -37.450 -8.666 -2.288 1.00 67.62 100 LEU A CA 1
ATOM 810 C C . LEU A 1 100 ? -37.836 -10.143 -2.427 1.00 67.62 100 LEU A C 1
ATOM 812 O O . LEU A 1 100 ? -38.730 -10.466 -3.204 1.00 67.62 100 LEU A O 1
ATOM 816 N N . ASP A 1 101 ? -37.235 -11.016 -1.618 1.00 60.03 101 ASP A N 1
ATOM 817 C CA . ASP A 1 101 ? -37.588 -12.437 -1.594 1.00 60.03 101 ASP A CA 1
ATOM 818 C C . ASP A 1 101 ? -38.980 -12.680 -0.999 1.00 60.03 101 ASP A C 1
ATOM 820 O O . ASP A 1 101 ? -39.703 -13.543 -1.489 1.00 60.03 101 ASP A O 1
ATOM 824 N N . GLY A 1 102 ? -39.410 -11.865 -0.026 1.00 57.53 102 GLY A N 1
ATOM 825 C CA . GLY A 1 102 ? -40.763 -11.927 0.540 1.00 57.53 102 GLY A CA 1
ATOM 826 C C . GLY A 1 102 ? -41.889 -11.674 -0.474 1.00 57.53 102 GLY A C 1
ATOM 827 O O . GLY A 1 102 ? -42.988 -12.199 -0.307 1.00 57.53 102 GLY A O 1
ATOM 828 N N . VAL A 1 103 ? -41.618 -10.911 -1.542 1.00 52.66 103 VAL A N 1
ATOM 829 C CA . VAL A 1 103 ? -42.571 -10.684 -2.646 1.00 52.66 103 VAL A CA 1
ATOM 830 C C . VAL A 1 103 ? -42.610 -11.886 -3.597 1.00 52.66 103 VAL A C 1
ATOM 832 O O . VAL A 1 103 ? -43.684 -12.246 -4.066 1.00 52.66 103 VAL A O 1
ATOM 835 N N . ASN A 1 104 ? -41.479 -12.565 -3.813 1.00 49.06 104 ASN A N 1
ATOM 836 C CA . ASN A 1 104 ? -41.397 -13.750 -4.676 1.00 49.06 104 ASN A CA 1
ATOM 837 C C . ASN A 1 104 ? -41.938 -15.026 -4.001 1.00 49.06 104 ASN A C 1
ATOM 839 O O . ASN A 1 104 ? -42.391 -15.940 -4.684 1.00 49.06 104 ASN A O 1
ATOM 843 N N . THR A 1 105 ? -41.921 -15.105 -2.666 1.00 50.47 105 THR A N 1
ATOM 844 C CA . THR A 1 105 ? -42.487 -16.237 -1.908 1.00 50.47 105 THR A CA 1
ATOM 845 C C . THR A 1 105 ? -43.994 -16.131 -1.669 1.00 50.47 105 THR A C 1
ATOM 847 O O . THR A 1 105 ? -44.612 -17.123 -1.304 1.00 50.47 105 THR A O 1
ATOM 850 N N . ALA A 1 106 ? -44.608 -14.959 -1.870 1.00 48.81 106 ALA A N 1
ATOM 851 C CA . ALA A 1 106 ? -46.054 -14.783 -1.687 1.00 48.81 106 ALA A CA 1
ATOM 852 C C . ALA A 1 106 ? -46.896 -15.450 -2.795 1.00 48.81 106 ALA A C 1
ATOM 854 O O . ALA A 1 106 ? -48.099 -15.622 -2.624 1.00 48.81 106 ALA A O 1
ATOM 855 N N . GLU A 1 107 ? -46.276 -15.853 -3.909 1.00 49.16 107 GLU A N 1
ATOM 856 C CA . GLU A 1 107 ? -46.947 -16.551 -5.015 1.00 49.16 107 GLU A CA 1
ATOM 857 C C . GLU A 1 107 ? -46.853 -18.088 -4.915 1.00 49.16 107 GLU A C 1
ATOM 859 O O . GLU A 1 107 ? -47.496 -18.788 -5.697 1.00 49.16 107 GLU A O 1
ATOM 864 N N . LEU A 1 108 ? -46.103 -18.643 -3.950 1.00 49.59 108 LEU A N 1
ATOM 865 C CA . LEU A 1 108 ? -45.903 -20.090 -3.821 1.00 49.59 108 LEU A CA 1
ATOM 866 C C . LEU A 1 108 ? -46.153 -20.604 -2.393 1.00 49.59 108 LEU A C 1
ATOM 868 O O . LEU A 1 108 ? -45.275 -20.593 -1.537 1.00 49.59 108 LEU A O 1
ATOM 872 N N . ALA A 1 109 ? -47.352 -21.177 -2.256 1.00 43.16 109 ALA A N 1
ATOM 873 C CA . ALA A 1 109 ? -47.716 -22.331 -1.431 1.00 43.16 109 ALA A CA 1
ATOM 874 C C . ALA A 1 109 ? -48.123 -22.111 0.041 1.00 43.16 109 ALA A C 1
ATOM 876 O O . ALA A 1 109 ? -47.320 -22.064 0.970 1.00 43.16 109 ALA A O 1
ATOM 877 N N . GLU A 1 110 ? -49.445 -22.149 0.232 1.00 44.69 110 GLU A N 1
ATOM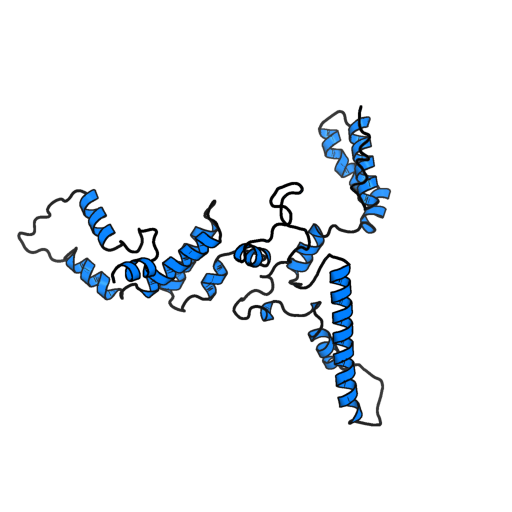 878 C CA . GLU A 1 110 ? -50.104 -22.711 1.407 1.00 44.69 110 GLU A CA 1
ATOM 879 C C . GLU A 1 110 ? -49.688 -24.188 1.582 1.00 44.69 110 GLU A C 1
ATOM 881 O O . GLU A 1 110 ? -49.960 -25.021 0.720 1.00 44.69 110 GLU A O 1
ATOM 886 N N . GLY A 1 111 ? -49.059 -24.513 2.717 1.00 56.12 111 GLY A N 1
ATOM 887 C CA . GLY A 1 111 ? -48.937 -25.881 3.230 1.00 56.12 111 GLY A CA 1
ATOM 888 C C . GLY A 1 111 ? -47.625 -26.619 2.941 1.00 56.12 111 GLY A C 1
ATOM 889 O O . GLY A 1 111 ? -47.563 -27.398 2.000 1.00 56.12 111 GLY A O 1
ATOM 890 N N . GLN A 1 112 ? -46.624 -26.454 3.815 1.00 37.62 112 GLN A N 1
ATOM 891 C CA . GLN A 1 112 ? -45.947 -27.524 4.581 1.00 37.62 112 GLN A CA 1
ATOM 892 C C . GLN A 1 112 ? -44.697 -26.992 5.316 1.00 37.62 112 GLN A C 1
ATOM 894 O O . GLN A 1 112 ? -43.915 -26.239 4.751 1.00 37.62 112 GLN A O 1
ATOM 899 N N . ASP A 1 113 ? -44.595 -27.425 6.577 1.00 42.81 113 ASP A N 1
ATOM 900 C CA . ASP A 1 113 ? -43.458 -27.648 7.487 1.00 42.81 113 ASP A CA 1
ATOM 901 C C . ASP A 1 113 ? -42.350 -26.589 7.721 1.00 42.81 113 ASP A C 1
ATOM 903 O O . ASP A 1 113 ? -41.766 -26.018 6.811 1.00 42.81 113 ASP A O 1
ATOM 907 N N . GLU A 1 114 ? -42.075 -26.386 9.023 1.00 50.94 114 GLU A N 1
ATOM 908 C CA . GLU A 1 114 ? -40.911 -25.778 9.710 1.00 50.94 114 GLU A CA 1
ATOM 909 C C . GLU A 1 114 ? -39.873 -25.023 8.842 1.00 50.94 114 GLU A C 1
ATOM 911 O O . GLU A 1 114 ? -39.203 -25.632 8.003 1.00 50.94 114 GLU A O 1
ATOM 916 N N . PRO A 1 115 ? -39.614 -23.718 9.098 1.00 49.66 115 PRO A N 1
ATOM 917 C CA . PRO A 1 115 ? -38.733 -22.903 8.270 1.00 49.66 115 PRO A CA 1
ATOM 918 C C . PRO A 1 115 ? -37.263 -23.246 8.538 1.00 49.66 115 PRO A C 1
ATOM 920 O O . PRO A 1 115 ? -36.537 -22.533 9.237 1.00 49.66 115 PRO A O 1
ATOM 923 N N . THR A 1 116 ? -36.783 -24.328 7.938 1.00 55.47 116 THR A N 1
ATOM 924 C CA . THR A 1 116 ? -35.354 -24.479 7.680 1.00 55.47 116 THR A CA 1
ATOM 925 C C . THR A 1 116 ? -34.995 -23.419 6.645 1.00 55.47 116 THR A C 1
ATOM 927 O O . THR A 1 116 ? -35.352 -23.526 5.480 1.00 55.47 116 THR A O 1
ATOM 930 N N . MET A 1 117 ? -34.380 -22.311 7.078 1.00 59.03 117 MET A N 1
ATOM 931 C CA . MET A 1 117 ? -33.895 -21.302 6.135 1.00 59.03 117 MET A CA 1
ATOM 932 C C . MET A 1 117 ? -32.950 -21.984 5.148 1.00 59.03 117 MET A C 1
ATOM 934 O O . MET A 1 117 ? -31.873 -22.433 5.544 1.00 59.03 117 MET A O 1
ATOM 938 N N . ASP A 1 118 ? -33.366 -22.062 3.883 1.00 70.88 118 ASP A N 1
ATOM 939 C CA . ASP A 1 118 ? -32.574 -22.668 2.818 1.00 70.88 118 ASP A CA 1
ATOM 940 C C . ASP A 1 118 ? -31.169 -22.052 2.820 1.00 70.88 118 ASP A C 1
ATOM 942 O O . ASP A 1 118 ? -31.013 -20.826 2.808 1.00 70.88 118 ASP A O 1
ATOM 946 N N . ALA A 1 119 ? -30.132 -22.891 2.854 1.00 71.19 119 ALA A N 1
ATOM 947 C CA . ALA A 1 119 ? -28.738 -22.442 2.915 1.00 71.19 119 ALA A CA 1
ATOM 948 C C . ALA A 1 119 ? -28.391 -21.460 1.777 1.00 71.19 119 ALA A C 1
ATOM 950 O O . ALA A 1 119 ? -27.609 -20.531 1.969 1.00 71.19 119 ALA A O 1
ATOM 951 N N . GLU A 1 120 ? -29.053 -21.610 0.628 1.00 71.31 120 GLU A N 1
ATOM 952 C CA . GLU A 1 120 ? -28.940 -20.734 -0.539 1.00 71.31 120 GLU A CA 1
ATOM 953 C C . GLU A 1 120 ? -29.474 -19.314 -0.274 1.00 71.31 120 GLU A C 1
ATOM 955 O O . GLU A 1 120 ? -28.868 -18.335 -0.712 1.00 71.31 120 GLU A O 1
ATOM 960 N N . LYS A 1 121 ? -30.554 -19.169 0.509 1.00 72.62 121 LYS A N 1
ATOM 961 C CA . LYS A 1 121 ? -31.104 -17.859 0.916 1.00 72.62 121 LYS A CA 1
ATOM 962 C C . LYS A 1 121 ? -30.149 -17.136 1.858 1.00 72.62 121 LYS A C 1
ATOM 964 O O . LYS A 1 121 ? -29.920 -15.931 1.736 1.00 72.62 121 LYS A O 1
ATOM 969 N N . VAL A 1 122 ? -29.548 -17.883 2.784 1.00 77.69 122 VAL A N 1
ATOM 970 C CA . VAL A 1 122 ? -28.527 -17.347 3.690 1.00 77.69 122 VAL A CA 1
ATOM 971 C C . VAL A 1 122 ? -27.304 -16.898 2.888 1.00 77.69 122 VAL A C 1
ATOM 973 O O . VAL A 1 122 ? -26.802 -15.795 3.106 1.00 77.69 122 VAL A O 1
ATOM 976 N N . GLU A 1 123 ? -26.858 -17.688 1.914 1.00 78.88 123 GLU A N 1
ATOM 977 C CA . GLU A 1 123 ? -25.727 -17.338 1.052 1.00 78.88 123 GLU A CA 1
ATOM 978 C C . GLU A 1 123 ? -26.012 -16.112 0.167 1.00 78.88 123 GLU A C 1
ATOM 980 O O . GLU A 1 123 ? -25.156 -15.229 0.050 1.00 78.88 123 GLU A O 1
ATOM 985 N N . ALA A 1 124 ? -27.233 -15.975 -0.361 1.00 78.12 124 ALA A N 1
ATOM 986 C CA . ALA A 1 124 ? -27.658 -14.799 -1.120 1.00 78.12 124 ALA A CA 1
ATOM 987 C C . ALA A 1 124 ? -27.563 -13.514 -0.281 1.00 78.12 124 ALA A C 1
ATOM 989 O O . ALA A 1 124 ? -26.938 -12.537 -0.710 1.00 78.12 124 ALA A O 1
ATOM 990 N N . VAL A 1 125 ? -28.079 -13.527 0.952 1.00 78.69 125 VAL A N 1
ATOM 991 C CA . VAL A 1 125 ? -27.978 -12.382 1.874 1.00 78.69 125 VAL A CA 1
ATOM 992 C C . VAL A 1 125 ? -26.520 -12.104 2.254 1.00 78.69 125 VAL A C 1
ATOM 994 O O . VAL A 1 125 ? -26.084 -10.948 2.240 1.00 78.69 125 VAL A O 1
ATOM 997 N N . LEU A 1 126 ? -25.739 -13.148 2.554 1.00 77.69 126 LEU A N 1
ATOM 998 C CA . LEU A 1 126 ? -24.329 -13.019 2.929 1.00 77.69 126 LEU A CA 1
ATOM 999 C C . LEU A 1 126 ? -23.466 -12.467 1.787 1.00 77.69 126 LEU A C 1
ATOM 1001 O O . LEU A 1 126 ? -22.536 -11.705 2.060 1.00 77.69 126 LEU A O 1
ATOM 1005 N N . SER A 1 127 ? -23.769 -12.792 0.530 1.00 74.75 127 SER A N 1
ATOM 1006 C CA . SER A 1 127 ? -23.015 -12.322 -0.643 1.00 74.75 127 SER A CA 1
ATOM 1007 C C . SER A 1 127 ? -23.097 -10.802 -0.850 1.00 74.75 127 SER A C 1
ATOM 1009 O O . SER A 1 127 ? -22.159 -10.180 -1.352 1.00 74.75 127 SER A O 1
ATOM 1011 N N . VAL A 1 128 ? -24.197 -10.183 -0.411 1.00 76.06 128 VAL A N 1
ATOM 1012 C CA . VAL A 1 128 ? -24.468 -8.745 -0.562 1.00 76.06 128 VAL A CA 1
ATOM 1013 C C . VAL A 1 128 ? -23.841 -7.926 0.572 1.00 76.06 128 VAL A C 1
ATOM 1015 O O . VAL A 1 128 ? -23.716 -6.699 0.471 1.00 76.06 128 VAL A O 1
ATOM 1018 N N . LEU A 1 129 ? -23.401 -8.574 1.655 1.00 73.19 129 LEU A N 1
ATOM 1019 C CA . LEU A 1 129 ? -22.797 -7.871 2.779 1.00 73.19 129 LEU A CA 1
ATOM 1020 C C . LEU A 1 129 ? -21.447 -7.254 2.384 1.00 73.19 129 LEU A C 1
ATOM 1022 O O . LEU A 1 129 ? -20.591 -7.926 1.808 1.00 73.19 129 LEU A O 1
ATOM 1026 N N . PRO A 1 130 ? -21.191 -5.985 2.759 1.00 68.19 130 PRO A N 1
ATOM 1027 C CA . PRO A 1 130 ? -19.966 -5.275 2.403 1.00 68.19 130 PRO A CA 1
ATOM 1028 C C . PRO A 1 130 ? -18.683 -5.961 2.894 1.00 68.19 130 PRO A C 1
ATOM 1030 O O . PRO A 1 130 ? -17.619 -5.720 2.331 1.00 68.19 130 PRO A O 1
ATOM 1033 N N . GLU A 1 131 ? -18.780 -6.795 3.927 1.00 67.31 131 GLU A N 1
ATOM 1034 C CA . GLU A 1 131 ? -17.656 -7.515 4.533 1.00 67.31 131 GLU A CA 1
ATOM 1035 C C . GLU A 1 131 ? -17.231 -8.745 3.716 1.00 67.31 131 GLU A C 1
ATOM 1037 O O . GLU A 1 131 ? -16.067 -9.131 3.777 1.00 67.31 131 GLU A O 1
ATOM 1042 N N . ASN A 1 132 ? -18.138 -9.292 2.899 1.00 70.56 132 ASN A N 1
ATOM 1043 C CA . ASN A 1 132 ? -17.935 -10.524 2.136 1.00 70.56 132 ASN A CA 1
ATOM 1044 C C . ASN A 1 132 ? -17.601 -10.275 0.660 1.00 70.56 132 ASN A C 1
ATOM 1046 O O . ASN A 1 132 ? -17.382 -11.228 -0.087 1.00 70.56 132 ASN A O 1
ATOM 1050 N N . PHE A 1 133 ? -17.538 -9.012 0.220 1.00 68.88 133 PHE A N 1
ATOM 1051 C CA . PHE A 1 133 ? -17.160 -8.709 -1.158 1.00 68.88 133 PHE A CA 1
ATOM 1052 C C . PHE A 1 133 ? -15.723 -9.168 -1.424 1.00 68.88 133 PHE A C 1
ATOM 1054 O O . PHE A 1 133 ? -14.792 -8.634 -0.808 1.00 68.88 133 PHE A O 1
ATOM 1061 N N . PRO A 1 134 ? -15.510 -10.090 -2.380 1.00 62.03 134 PRO A N 1
ATOM 1062 C CA . PRO A 1 134 ? -14.170 -10.469 -2.774 1.00 62.03 134 PRO A CA 1
ATOM 1063 C C . PRO A 1 134 ? -13.482 -9.249 -3.385 1.00 62.03 134 PRO A C 1
ATOM 1065 O O . PRO A 1 134 ? -13.960 -8.631 -4.338 1.00 62.03 134 PRO A O 1
ATOM 1068 N N . SER A 1 135 ? -12.326 -8.909 -2.835 1.00 60.38 135 SER A N 1
ATOM 1069 C CA . SER A 1 135 ? -11.447 -7.839 -3.310 1.00 60.38 135 SER A CA 1
ATOM 1070 C C . SER A 1 135 ? -11.015 -8.005 -4.775 1.00 60.38 135 SER A C 1
ATOM 1072 O O . SER A 1 135 ? -10.677 -7.013 -5.421 1.00 60.38 135 SER A O 1
ATOM 1074 N N . ASP A 1 136 ? -11.097 -9.222 -5.326 1.00 58.31 136 ASP A N 1
ATOM 1075 C CA . ASP A 1 136 ? -10.868 -9.526 -6.747 1.00 58.31 136 ASP A CA 1
ATOM 1076 C C . ASP A 1 136 ? -11.820 -8.764 -7.678 1.00 58.31 136 ASP A C 1
ATOM 1078 O O . ASP A 1 136 ? -11.426 -8.335 -8.764 1.00 58.31 136 ASP A O 1
ATOM 1082 N N . ALA A 1 137 ? -13.067 -8.541 -7.246 1.00 61.59 137 ALA A N 1
ATOM 1083 C CA . ALA A 1 137 ? -14.085 -7.886 -8.064 1.00 61.59 137 ALA A CA 1
ATOM 1084 C C . ALA A 1 137 ? -13.768 -6.405 -8.339 1.00 61.59 137 ALA A C 1
ATOM 1086 O O . ALA A 1 137 ? -14.229 -5.847 -9.333 1.00 61.59 137 ALA A O 1
ATOM 1087 N N . LEU A 1 138 ? -12.954 -5.760 -7.492 1.00 62.19 138 LEU A N 1
ATOM 1088 C CA . LEU A 1 138 ? -12.527 -4.372 -7.703 1.00 62.19 138 LEU A CA 1
ATOM 1089 C C . LEU A 1 138 ? -11.536 -4.231 -8.865 1.00 62.19 138 LEU A C 1
ATOM 1091 O O . LEU A 1 138 ? -11.502 -3.184 -9.512 1.00 62.19 138 LEU A O 1
ATOM 1095 N N . HIS A 1 139 ? -10.720 -5.255 -9.130 1.00 62.12 139 HIS A N 1
ATOM 1096 C CA . HIS A 1 139 ? -9.711 -5.217 -10.186 1.00 62.12 139 HIS A CA 1
ATOM 1097 C C . HIS A 1 139 ? -9.557 -6.591 -10.859 1.00 62.12 139 HIS A C 1
ATOM 1099 O O . HIS A 1 139 ? -8.630 -7.330 -10.528 1.00 62.12 139 HIS A O 1
ATOM 1105 N N . PRO A 1 140 ? -10.381 -6.885 -11.887 1.00 60.16 140 PRO A N 1
ATOM 1106 C CA . PRO A 1 140 ? -10.437 -8.195 -12.550 1.00 60.16 140 PRO A CA 1
ATOM 1107 C C . PRO A 1 140 ? -9.106 -8.678 -13.143 1.00 60.16 140 PRO A C 1
ATOM 1109 O O . PRO A 1 140 ? -8.883 -9.867 -13.327 1.00 60.16 140 PRO A O 1
ATOM 1112 N N . HIS A 1 141 ? -8.205 -7.750 -13.473 1.00 58.41 141 HIS A N 1
ATOM 1113 C CA . HIS A 1 141 ? -6.901 -8.058 -14.065 1.00 58.41 141 HIS A CA 1
ATOM 1114 C C . HIS A 1 141 ? -5.814 -8.378 -13.033 1.00 58.41 141 HIS A C 1
ATOM 1116 O O . HIS A 1 141 ? -4.666 -8.619 -13.413 1.00 58.41 141 HIS A O 1
ATOM 1122 N N . HIS A 1 142 ? -6.136 -8.330 -11.739 1.00 60.97 142 HIS A N 1
ATOM 1123 C CA . HIS A 1 142 ? -5.174 -8.572 -10.680 1.00 60.97 142 HIS A CA 1
ATOM 1124 C C . HIS A 1 142 ? -5.351 -9.979 -10.090 1.00 60.97 142 HIS A C 1
ATOM 1126 O O . HIS A 1 142 ? -6.435 -10.296 -9.619 1.00 60.97 142 HIS A O 1
ATOM 1132 N N . PRO A 1 143 ? -4.303 -10.821 -10.066 1.00 60.75 143 PRO A N 1
ATOM 1133 C CA . PRO A 1 143 ? -4.438 -12.228 -9.680 1.00 60.75 143 PRO A CA 1
ATOM 1134 C C . PRO A 1 143 ? -4.505 -12.465 -8.161 1.00 60.75 143 PRO A C 1
ATOM 1136 O O . PRO A 1 143 ? -4.679 -13.600 -7.732 1.00 60.75 143 PRO A O 1
ATOM 1139 N N . PHE A 1 144 ? -4.317 -11.427 -7.338 1.00 63.53 144 PHE A N 1
ATOM 1140 C CA . PHE A 1 144 ? -4.244 -11.559 -5.882 1.00 63.53 144 PHE A CA 1
ATOM 1141 C C . PHE A 1 144 ? -5.408 -10.858 -5.176 1.00 63.53 144 PHE A C 1
ATOM 1143 O O . PHE A 1 144 ? -5.495 -9.627 -5.238 1.00 63.53 144 PHE A O 1
ATOM 1150 N N . ARG A 1 145 ? -6.176 -11.635 -4.393 1.00 61.97 145 ARG A N 1
ATOM 1151 C CA . ARG A 1 145 ? -7.210 -11.157 -3.454 1.00 61.97 145 ARG A CA 1
ATOM 1152 C C . ARG A 1 145 ? -6.691 -10.070 -2.528 1.00 61.97 145 ARG A C 1
ATOM 1154 O O . ARG A 1 145 ? -7.300 -9.020 -2.371 1.00 61.97 145 ARG A O 1
ATOM 1161 N N . ASN A 1 146 ? -5.509 -10.247 -1.961 1.00 64.81 146 ASN A N 1
ATOM 1162 C CA . ASN A 1 146 ? -5.057 -9.388 -0.865 1.00 64.81 146 ASN A CA 1
ATOM 1163 C C . ASN A 1 146 ? -4.191 -8.209 -1.322 1.00 64.81 146 ASN A C 1
ATOM 1165 O O . ASN A 1 146 ? -3.324 -7.746 -0.583 1.00 64.81 146 ASN A O 1
ATOM 1169 N N . HIS A 1 147 ? -4.369 -7.754 -2.561 1.00 66.62 147 HIS A N 1
ATOM 1170 C CA . HIS A 1 147 ? -3.499 -6.732 -3.139 1.00 66.62 147 HIS A CA 1
ATOM 1171 C C . HIS A 1 147 ? -3.782 -5.321 -2.638 1.00 66.62 147 HIS A C 1
ATOM 1173 O O . HIS A 1 147 ? -2.871 -4.496 -2.550 1.00 66.62 147 HIS A O 1
ATOM 1179 N N . PHE A 1 148 ? -5.042 -5.038 -2.322 1.00 65.12 148 PHE A N 1
ATOM 1180 C CA . PHE A 1 148 ? -5.459 -3.729 -1.845 1.00 65.12 148 PHE A CA 1
ATOM 1181 C C . PHE A 1 148 ? -5.347 -3.669 -0.322 1.00 65.12 148 PHE A C 1
ATOM 1183 O O . PHE A 1 148 ? -5.778 -4.576 0.385 1.00 65.12 148 PHE A O 1
ATOM 1190 N N . GLY A 1 149 ? -4.695 -2.618 0.160 1.00 62.22 149 GLY A N 1
ATOM 1191 C CA . GLY A 1 149 ? -4.579 -2.277 1.568 1.00 62.22 149 GLY A CA 1
ATOM 1192 C C . GLY A 1 149 ? -5.737 -1.401 2.042 1.00 62.22 149 GLY A C 1
ATOM 1193 O O . GLY A 1 149 ? -6.603 -0.992 1.266 1.00 62.22 149 GLY A O 1
ATOM 1194 N N . PHE A 1 150 ? -5.722 -1.106 3.338 1.00 62.81 150 PHE A N 1
ATOM 1195 C CA . PHE A 1 150 ? -6.678 -0.216 3.982 1.00 62.81 150 PHE A CA 1
ATOM 1196 C C . PHE A 1 150 ? -6.266 1.259 3.823 1.00 62.81 150 PHE A C 1
ATOM 1198 O O . PHE A 1 150 ? -5.097 1.604 4.000 1.00 62.81 150 PHE A O 1
ATOM 1205 N N . GLU A 1 151 ? -7.219 2.142 3.506 1.00 64.56 151 GLU A N 1
ATOM 1206 C CA . GLU A 1 151 ? -7.001 3.594 3.523 1.00 64.56 151 GLU A CA 1
ATOM 1207 C C . GLU A 1 151 ? -7.305 4.118 4.933 1.00 64.56 151 GLU A C 1
ATOM 1209 O O . GLU A 1 151 ? -8.467 4.228 5.322 1.00 64.56 151 GLU A O 1
ATOM 1214 N N . SER A 1 152 ? -6.256 4.414 5.709 1.00 64.94 152 SER A N 1
ATOM 1215 C CA . SER A 1 152 ? -6.416 4.927 7.071 1.00 64.94 152 SER A CA 1
ATOM 1216 C C . SER A 1 152 ? -7.145 6.269 7.098 1.00 64.94 152 SER A C 1
ATOM 1218 O O . SER A 1 152 ? -6.907 7.145 6.266 1.00 64.94 152 SER A O 1
ATOM 1220 N N . SER A 1 153 ? -8.019 6.450 8.092 1.00 66.25 153 SER A N 1
ATOM 1221 C CA . SER A 1 153 ? -8.715 7.723 8.336 1.00 66.25 153 SER A CA 1
ATOM 1222 C C . SER A 1 153 ? -7.822 8.773 9.004 1.00 66.25 153 SER A C 1
ATOM 1224 O O . SER A 1 153 ? -8.245 9.909 9.209 1.00 66.25 153 SER A O 1
ATOM 1226 N N . VAL A 1 154 ? -6.599 8.395 9.382 1.00 69.75 154 VAL A N 1
ATOM 1227 C CA . VAL A 1 154 ? -5.626 9.283 10.016 1.00 69.75 154 VAL A CA 1
ATOM 1228 C C . VAL A 1 154 ? -5.106 10.280 8.974 1.00 69.75 154 VAL A C 1
ATOM 1230 O O . VAL A 1 154 ? -4.660 9.859 7.901 1.00 69.75 154 VAL A O 1
ATOM 1233 N N . PRO A 1 155 ? -5.138 11.596 9.257 1.00 69.75 155 PRO A N 1
ATOM 1234 C CA . PRO A 1 155 ? -4.626 12.595 8.334 1.00 69.75 155 PRO A CA 1
ATOM 1235 C C . PRO A 1 155 ? -3.139 12.365 8.070 1.00 69.75 155 PRO A C 1
ATOM 1237 O O . PRO A 1 155 ? -2.351 12.095 8.973 1.00 69.75 155 PRO A O 1
ATOM 1240 N N . TYR A 1 156 ? -2.749 12.491 6.806 1.00 70.69 156 TYR A N 1
ATOM 1241 C CA . TYR A 1 156 ? -1.370 12.266 6.400 1.00 70.69 156 TYR A CA 1
ATOM 1242 C C . TYR A 1 156 ? -0.461 13.432 6.775 1.00 70.69 156 TYR A C 1
ATOM 1244 O O . TYR A 1 156 ? -0.860 14.595 6.710 1.00 70.69 156 TYR A O 1
ATOM 1252 N N . GLY A 1 157 ? 0.785 13.091 7.102 1.00 72.88 157 GLY A N 1
ATOM 1253 C CA . GLY A 1 157 ? 1.836 14.032 7.474 1.00 72.88 157 GLY A CA 1
ATOM 1254 C C . GLY A 1 157 ? 2.316 13.816 8.904 1.00 72.88 157 GLY A C 1
ATOM 1255 O O . GLY A 1 157 ? 1.701 13.100 9.688 1.00 72.88 157 GLY A O 1
ATOM 1256 N N . VAL A 1 158 ? 3.447 14.432 9.231 1.00 75.00 158 VAL A N 1
ATOM 1257 C CA . VAL A 1 158 ? 3.929 14.487 10.614 1.00 75.00 158 VAL A CA 1
ATOM 1258 C C . VAL A 1 158 ? 3.095 15.530 11.349 1.00 75.00 158 VAL A C 1
ATOM 1260 O O . VAL A 1 158 ? 2.856 16.614 10.805 1.00 75.00 158 VAL A O 1
ATOM 1263 N N . VAL A 1 159 ? 2.647 15.213 12.564 1.00 76.94 159 VAL A N 1
ATOM 1264 C CA . VAL A 1 159 ? 1.898 16.156 13.403 1.00 76.94 159 VAL A CA 1
ATOM 1265 C C . VAL A 1 159 ? 2.710 17.447 13.563 1.00 76.94 159 VAL A C 1
ATOM 1267 O O . VAL A 1 159 ? 3.888 17.399 13.903 1.00 76.94 159 VAL A O 1
ATOM 1270 N N . GLY A 1 160 ? 2.104 18.597 13.248 1.00 75.19 160 GLY A N 1
ATOM 1271 C CA . GLY A 1 160 ? 2.764 19.911 13.304 1.00 75.19 160 GLY A CA 1
ATOM 1272 C C . GLY A 1 160 ? 3.567 20.312 12.058 1.00 75.19 160 GLY A C 1
ATOM 1273 O O . GLY A 1 160 ? 4.096 21.419 12.001 1.00 75.19 160 GLY A O 1
ATOM 1274 N N . SER A 1 161 ? 3.646 19.461 11.031 1.00 81.19 161 SER A N 1
ATOM 1275 C CA . SER A 1 161 ? 4.274 19.828 9.755 1.00 81.19 161 SER A CA 1
ATOM 1276 C C . SER A 1 161 ? 3.326 20.615 8.842 1.00 81.19 161 SER A C 1
ATOM 1278 O O . SER A 1 161 ? 2.114 20.412 8.844 1.00 81.19 161 SER A O 1
ATOM 1280 N N . ILE A 1 162 ? 3.886 21.446 7.956 1.00 81.62 162 ILE A N 1
ATOM 1281 C CA . ILE A 1 162 ? 3.132 22.170 6.910 1.00 81.62 162 ILE A CA 1
ATOM 1282 C C . ILE A 1 162 ? 2.450 21.253 5.880 1.00 81.62 162 ILE A C 1
ATOM 1284 O O . ILE A 1 162 ? 1.730 21.734 4.999 1.00 81.62 162 ILE A O 1
ATOM 1288 N N . SER A 1 163 ? 2.747 19.953 5.904 1.00 75.06 163 SER A N 1
ATOM 1289 C CA . SER A 1 163 ? 2.132 18.937 5.050 1.00 75.06 163 SER A CA 1
ATOM 1290 C C . SER A 1 163 ? 1.011 18.173 5.751 1.00 75.06 163 SER A C 1
ATOM 1292 O O . SER A 1 163 ? 0.301 17.428 5.075 1.00 75.06 163 SER A O 1
ATOM 1294 N N . MET A 1 164 ? 0.809 18.384 7.056 1.00 81.31 164 MET A N 1
ATOM 1295 C CA . MET A 1 164 ? -0.262 17.752 7.817 1.00 81.31 164 MET A CA 1
ATOM 1296 C C . MET A 1 164 ? -1.628 18.134 7.240 1.00 81.31 164 MET A C 1
ATOM 1298 O O . MET A 1 164 ? -1.951 19.311 7.091 1.00 81.31 164 MET A O 1
ATOM 1302 N N . GLY A 1 165 ? -2.422 17.128 6.877 1.00 75.56 165 GLY A N 1
ATOM 1303 C CA . GLY A 1 165 ? -3.764 17.327 6.324 1.00 75.56 165 GLY A CA 1
ATOM 1304 C C . GLY A 1 165 ? -3.801 17.783 4.861 1.00 75.56 165 GLY A C 1
ATOM 1305 O O . GLY A 1 165 ? -4.890 17.926 4.303 1.00 75.56 165 GLY A O 1
ATOM 1306 N N . LYS A 1 166 ? -2.652 17.967 4.191 1.00 81.31 166 LYS A N 1
ATOM 1307 C CA . LYS A 1 166 ? -2.644 18.223 2.743 1.00 81.31 166 LYS A CA 1
ATOM 1308 C C . LYS A 1 166 ? -3.042 16.962 1.975 1.00 81.31 166 LYS A C 1
ATOM 1310 O O . LYS A 1 166 ? -2.626 15.848 2.290 1.00 81.31 166 LYS A O 1
ATOM 1315 N N . GLY A 1 167 ? -3.839 17.148 0.923 1.00 75.12 167 GLY A N 1
ATOM 1316 C CA . GLY A 1 167 ? -4.248 16.063 0.038 1.00 75.12 167 GLY A CA 1
ATOM 1317 C C . GLY A 1 167 ? -3.056 15.438 -0.692 1.00 75.12 167 GLY A C 1
ATOM 1318 O O . GLY A 1 167 ? -2.200 16.142 -1.224 1.00 75.12 167 GLY A O 1
ATOM 1319 N N . ARG A 1 168 ? -3.022 14.105 -0.748 1.00 76.56 168 ARG A N 1
ATOM 1320 C CA . ARG A 1 168 ? -2.021 13.337 -1.506 1.00 76.56 168 ARG A CA 1
ATOM 1321 C C . ARG A 1 168 ? -2.146 13.538 -3.014 1.00 76.56 168 ARG A C 1
ATOM 1323 O O . ARG A 1 168 ? -3.253 13.745 -3.529 1.00 76.56 168 ARG A O 1
ATOM 1330 N N . LYS A 1 169 ? -1.035 13.365 -3.737 1.00 82.88 169 LYS A N 1
ATOM 1331 C CA . LYS A 1 169 ? -1.070 13.249 -5.205 1.00 82.88 169 LYS A CA 1
ATOM 1332 C C . LYS A 1 169 ? -1.872 12.009 -5.608 1.00 82.88 169 LYS A C 1
ATOM 1334 O O . LYS A 1 169 ? -1.942 11.036 -4.861 1.00 82.88 169 LYS A O 1
ATOM 1339 N N . LYS A 1 170 ? -2.453 12.008 -6.812 1.00 82.62 170 LYS A N 1
ATOM 1340 C CA . LYS A 1 170 ? -3.291 10.893 -7.296 1.00 82.62 170 LYS A CA 1
ATOM 1341 C C . LYS A 1 170 ? -2.567 9.539 -7.221 1.00 82.62 170 LYS A C 1
ATOM 1343 O O . LYS A 1 170 ? -3.119 8.587 -6.684 1.00 82.62 170 LYS A O 1
ATOM 1348 N N . ILE A 1 171 ? -1.309 9.496 -7.661 1.00 80.38 171 ILE A N 1
ATOM 1349 C CA . ILE A 1 171 ? -0.475 8.284 -7.630 1.00 80.38 171 ILE A CA 1
ATOM 1350 C C . ILE A 1 171 ? -0.220 7.826 -6.189 1.00 80.38 171 ILE A C 1
ATOM 1352 O O . ILE A 1 171 ? -0.312 6.645 -5.895 1.00 80.38 171 ILE A O 1
ATOM 1356 N N . GLU A 1 172 ? 0.050 8.748 -5.265 1.00 79.12 172 GLU A N 1
ATOM 1357 C CA . GLU A 1 172 ? 0.272 8.420 -3.850 1.00 79.12 172 GLU A CA 1
ATOM 1358 C C . GLU A 1 172 ? -0.996 7.879 -3.178 1.00 79.12 172 GLU A C 1
ATOM 1360 O O . GLU A 1 172 ? -0.909 6.976 -2.350 1.00 79.12 172 GLU A O 1
ATOM 1365 N N . LYS A 1 173 ? -2.178 8.388 -3.552 1.00 79.25 173 LYS A N 1
ATOM 1366 C CA . LYS A 1 173 ? -3.466 7.833 -3.102 1.00 79.25 173 LYS A CA 1
ATOM 1367 C C . LYS A 1 173 ? -3.662 6.410 -3.609 1.00 79.25 173 LYS A C 1
ATOM 1369 O O . LYS A 1 173 ? -4.028 5.531 -2.839 1.00 79.25 173 LYS A O 1
ATOM 1374 N N . GLU A 1 174 ? -3.397 6.181 -4.893 1.00 77.00 174 GLU A N 1
ATOM 1375 C CA . GLU A 1 174 ? -3.490 4.848 -5.490 1.00 77.00 174 GLU A CA 1
ATOM 1376 C C . GLU A 1 174 ? -2.506 3.875 -4.834 1.00 77.00 174 GLU A C 1
ATOM 1378 O O . GLU A 1 174 ? -2.897 2.763 -4.504 1.00 77.00 174 GLU A O 1
ATOM 1383 N N . LEU A 1 175 ? -1.267 4.302 -4.580 1.00 76.62 175 LEU A N 1
ATOM 1384 C CA . LEU A 1 175 ? -0.237 3.503 -3.915 1.00 76.62 175 LEU A CA 1
ATOM 1385 C C . LEU A 1 175 ? -0.573 3.161 -2.471 1.00 76.62 175 LEU A C 1
ATOM 1387 O O . LEU A 1 175 ? -0.304 2.048 -2.041 1.00 76.62 175 LEU A O 1
ATOM 1391 N N . ALA A 1 176 ? -1.153 4.095 -1.727 1.00 74.12 176 ALA A N 1
ATOM 1392 C CA . ALA A 1 176 ? -1.543 3.848 -0.346 1.00 74.12 176 ALA A CA 1
ATOM 1393 C C . ALA A 1 176 ? -2.671 2.826 -0.218 1.00 74.12 176 ALA A C 1
ATOM 1395 O O . ALA A 1 176 ? -2.772 2.137 0.791 1.00 74.12 176 ALA A O 1
ATOM 1396 N N . ARG A 1 177 ? -3.496 2.707 -1.260 1.00 74.19 177 ARG A N 1
ATOM 1397 C CA . ARG A 1 177 ? -4.494 1.645 -1.373 1.00 74.19 177 ARG A CA 1
ATOM 1398 C C . ARG A 1 177 ? -3.881 0.313 -1.772 1.00 74.19 177 ARG A C 1
ATOM 1400 O O . ARG A 1 177 ? -4.599 -0.676 -1.783 1.00 74.19 177 ARG A O 1
ATOM 1407 N N . LEU A 1 178 ? -2.601 0.249 -2.133 1.00 73.56 178 LEU A N 1
ATOM 1408 C CA . LEU A 1 178 ? -1.917 -1.008 -2.418 1.00 73.56 178 LEU A CA 1
ATOM 1409 C C . LEU A 1 178 ? -1.209 -1.499 -1.165 1.00 73.56 178 LEU A C 1
ATOM 1411 O O . LEU A 1 178 ? -0.461 -0.768 -0.522 1.00 73.56 178 LEU A O 1
ATOM 1415 N N . ARG A 1 179 ? -1.388 -2.781 -0.866 1.00 69.56 179 ARG A N 1
ATOM 1416 C CA . ARG A 1 179 ? -0.685 -3.453 0.222 1.00 69.56 179 ARG A CA 1
ATOM 1417 C C . ARG A 1 179 ? 0.802 -3.599 -0.086 1.00 69.56 179 ARG A C 1
ATOM 1419 O O . ARG A 1 179 ? 1.647 -3.347 0.767 1.00 69.56 179 ARG A O 1
ATOM 1426 N N . TYR A 1 180 ? 1.106 -3.982 -1.324 1.00 70.00 180 TYR A N 1
ATOM 1427 C CA . TYR A 1 180 ? 2.466 -4.087 -1.835 1.00 70.00 180 TYR A CA 1
ATOM 1428 C C . TYR A 1 180 ? 2.589 -3.200 -3.077 1.00 70.00 180 TYR A C 1
ATOM 1430 O O . TYR A 1 180 ? 2.138 -3.590 -4.158 1.00 70.00 180 TYR A O 1
ATOM 1438 N N . PRO A 1 181 ? 3.159 -1.988 -2.947 1.00 71.06 181 PRO A N 1
ATOM 1439 C CA . PRO A 1 181 ? 3.363 -1.082 -4.070 1.00 71.06 181 PRO A CA 1
ATOM 1440 C C . PRO A 1 181 ? 4.520 -1.577 -4.954 1.00 71.06 181 PRO A C 1
ATOM 1442 O O . PRO A 1 181 ? 5.622 -1.030 -4.949 1.00 71.06 181 PRO A O 1
ATOM 1445 N N . THR A 1 182 ? 4.276 -2.652 -5.703 1.00 75.19 182 THR A N 1
ATOM 1446 C CA . THR A 1 182 ? 5.217 -3.262 -6.648 1.00 75.19 182 THR A CA 1
ATOM 1447 C C . THR A 1 182 ? 4.880 -2.860 -8.082 1.00 75.19 182 THR A C 1
ATOM 1449 O O . THR A 1 182 ? 3.727 -2.603 -8.446 1.00 75.19 182 THR A O 1
ATOM 1452 N N . LEU A 1 183 ? 5.902 -2.812 -8.934 1.00 76.88 183 LEU A N 1
ATOM 1453 C CA . LEU A 1 183 ? 5.737 -2.576 -10.372 1.00 76.88 183 LEU A CA 1
ATOM 1454 C C . LEU A 1 183 ? 5.224 -3.827 -11.092 1.00 76.88 183 LEU A C 1
ATOM 1456 O O . LEU A 1 183 ? 4.851 -3.753 -12.262 1.00 76.88 183 LEU A O 1
ATOM 1460 N N . GLN A 1 184 ? 5.167 -4.965 -10.398 1.00 70.62 184 GLN A N 1
ATOM 1461 C CA . GLN A 1 184 ? 4.656 -6.237 -10.908 1.00 70.62 184 GLN A CA 1
ATOM 1462 C C . GLN A 1 184 ? 3.235 -6.136 -11.482 1.00 70.62 184 GLN A C 1
ATOM 1464 O O . GLN A 1 184 ? 2.923 -6.861 -12.420 1.00 70.62 184 GLN A O 1
ATOM 1469 N N . ARG A 1 185 ? 2.410 -5.166 -11.053 1.00 66.25 185 ARG A N 1
ATOM 1470 C CA . ARG A 1 185 ? 1.114 -4.870 -11.705 1.00 66.25 185 ARG A CA 1
ATOM 1471 C C . ARG A 1 185 ? 1.260 -4.615 -13.207 1.00 66.25 185 ARG A C 1
ATOM 1473 O O . ARG A 1 185 ? 0.457 -5.104 -13.994 1.00 66.25 185 ARG A O 1
ATOM 1480 N N . VAL A 1 186 ? 2.304 -3.885 -13.601 1.00 66.06 186 VAL A N 1
ATOM 1481 C CA . VAL A 1 186 ? 2.599 -3.594 -15.009 1.00 66.06 186 VAL A CA 1
ATOM 1482 C C . VAL A 1 186 ? 3.043 -4.859 -15.743 1.00 66.06 186 VAL A C 1
ATOM 1484 O O . VAL A 1 186 ? 2.794 -4.976 -16.932 1.00 66.06 186 VAL A O 1
ATOM 1487 N N . ALA A 1 187 ? 3.641 -5.838 -15.052 1.00 65.31 187 ALA A N 1
ATOM 1488 C CA . ALA A 1 187 ? 4.075 -7.096 -15.662 1.00 65.31 187 ALA A CA 1
ATOM 1489 C C . ALA A 1 187 ? 2.902 -7.967 -16.154 1.00 65.31 187 ALA A C 1
ATOM 1491 O O . ALA A 1 187 ? 3.058 -8.754 -17.093 1.00 65.31 187 ALA A O 1
ATOM 1492 N N . HIS A 1 188 ? 1.728 -7.825 -15.535 1.00 65.44 188 HIS A N 1
ATOM 1493 C CA . HIS A 1 188 ? 0.534 -8.596 -15.882 1.00 65.44 188 HIS A CA 1
ATOM 1494 C C . HIS A 1 188 ? -0.230 -8.022 -17.082 1.00 65.44 188 HIS A C 1
ATOM 1496 O O . HIS A 1 188 ? -0.893 -8.784 -17.779 1.00 65.44 188 HIS A O 1
ATOM 1502 N N . SER A 1 189 ? -0.084 -6.726 -17.381 1.00 68.06 189 SER A N 1
ATOM 1503 C CA . SER A 1 189 ? -0.658 -6.088 -18.577 1.00 68.06 189 SER A CA 1
ATOM 1504 C C . SER A 1 189 ? 0.232 -6.196 -19.824 1.00 68.06 189 SER A C 1
ATOM 1506 O O . SER A 1 189 ? -0.100 -5.652 -20.877 1.00 68.06 189 SER A O 1
ATOM 1508 N N . LEU A 1 190 ? 1.373 -6.884 -19.725 1.00 69.56 190 LEU A N 1
ATOM 1509 C CA . LEU A 1 190 ? 2.314 -7.045 -20.829 1.00 69.56 190 LEU A CA 1
ATOM 1510 C C . LEU A 1 190 ? 1.801 -8.025 -21.902 1.00 69.56 190 LEU A C 1
ATOM 1512 O O . LEU A 1 190 ? 1.200 -9.046 -21.559 1.00 69.56 190 LEU A O 1
ATOM 1516 N N . PRO A 1 191 ? 2.113 -7.775 -23.191 1.00 74.50 191 PRO A N 1
ATOM 1517 C CA . PRO A 1 191 ? 1.957 -8.743 -24.274 1.00 74.50 191 PRO A CA 1
ATOM 1518 C C . PRO A 1 191 ? 2.512 -10.141 -23.955 1.00 74.50 191 PRO A C 1
ATOM 1520 O O . PRO A 1 191 ? 3.491 -10.288 -23.223 1.00 74.50 191 PRO A O 1
ATOM 1523 N N . LYS A 1 192 ? 1.910 -11.173 -24.568 1.00 73.00 192 LYS A N 1
ATOM 1524 C CA . LYS A 1 192 ? 2.251 -12.596 -24.360 1.00 73.00 192 LYS A CA 1
ATOM 1525 C C . LYS A 1 192 ? 3.618 -13.025 -24.922 1.00 73.00 192 LYS A C 1
ATOM 1527 O O . LYS A 1 192 ? 4.001 -14.172 -24.723 1.00 73.00 192 LYS A O 1
ATOM 1532 N N . ASP A 1 193 ? 4.341 -12.150 -25.619 1.00 82.19 193 ASP A N 1
ATOM 1533 C CA . ASP A 1 193 ? 5.668 -12.470 -26.154 1.00 82.19 193 ASP A CA 1
ATOM 1534 C C . ASP A 1 193 ? 6.667 -12.749 -25.014 1.00 82.19 193 ASP A C 1
ATOM 1536 O O . ASP A 1 193 ? 6.857 -11.930 -24.110 1.00 82.19 193 ASP A O 1
ATOM 1540 N N . LEU A 1 194 ? 7.302 -13.923 -25.060 1.00 80.75 194 LEU A N 1
ATOM 1541 C CA . LEU A 1 194 ? 8.188 -14.437 -24.016 1.00 80.75 194 LEU A CA 1
ATOM 1542 C C . LEU A 1 194 ? 9.420 -13.547 -23.818 1.00 80.75 194 LEU A C 1
ATOM 1544 O O . LEU A 1 194 ? 9.703 -13.144 -22.691 1.00 80.75 194 LEU A O 1
ATOM 1548 N N . LYS A 1 195 ? 10.114 -13.165 -24.901 1.00 82.38 195 LYS A N 1
ATOM 1549 C CA . LYS A 1 195 ? 11.355 -12.365 -24.810 1.00 82.38 195 LYS A CA 1
ATOM 1550 C C . LYS A 1 195 ? 11.084 -10.971 -24.262 1.00 82.38 195 LYS A C 1
ATOM 1552 O O . LYS A 1 195 ? 11.821 -10.452 -23.420 1.00 82.38 195 LYS A O 1
ATOM 1557 N N . TYR A 1 196 ? 9.993 -10.379 -24.732 1.00 82.06 196 TYR A N 1
ATOM 1558 C CA . TYR A 1 196 ? 9.505 -9.103 -24.242 1.00 82.06 196 TYR A CA 1
ATOM 1559 C C . TYR A 1 196 ? 9.220 -9.184 -22.737 1.00 82.06 196 TYR A C 1
ATOM 1561 O O . TYR A 1 196 ? 9.765 -8.397 -21.957 1.00 82.06 196 TYR A O 1
ATOM 1569 N N . ARG A 1 197 ? 8.444 -10.189 -22.313 1.00 82.12 197 ARG A N 1
ATOM 1570 C CA . ARG A 1 197 ? 8.048 -10.379 -20.915 1.00 82.12 197 ARG A CA 1
ATOM 1571 C C . ARG A 1 197 ? 9.239 -10.613 -19.996 1.00 82.12 197 ARG A C 1
ATOM 1573 O O . ARG A 1 197 ? 9.302 -9.997 -18.936 1.00 82.12 197 ARG A O 1
ATOM 1580 N N . GLU A 1 198 ? 10.197 -11.439 -20.404 1.00 85.44 198 GLU A N 1
ATOM 1581 C CA . GLU A 1 198 ? 11.424 -11.694 -19.642 1.00 85.44 198 GLU A CA 1
ATOM 1582 C C . GLU A 1 198 ? 12.241 -10.417 -19.436 1.00 85.44 198 GLU A C 1
ATOM 1584 O O . GLU A 1 198 ? 12.664 -10.126 -18.312 1.00 85.44 198 GLU A O 1
ATOM 1589 N N . SER A 1 199 ? 12.414 -9.619 -20.495 1.00 85.31 199 SER A N 1
ATOM 1590 C CA . SER A 1 199 ? 13.192 -8.379 -20.434 1.00 85.31 199 SER A CA 1
ATOM 1591 C C . SER A 1 199 ? 12.540 -7.326 -19.530 1.00 85.31 199 SER A C 1
ATOM 1593 O O . SER A 1 199 ? 13.210 -6.738 -18.675 1.00 85.31 199 SER A O 1
ATOM 1595 N N . VAL A 1 200 ? 11.222 -7.136 -19.648 1.00 85.00 200 VAL A N 1
ATOM 1596 C CA . VAL A 1 200 ? 10.469 -6.177 -18.831 1.00 85.00 200 VAL A CA 1
ATOM 1597 C C . VAL A 1 200 ? 10.407 -6.660 -17.382 1.00 85.00 200 VAL A C 1
ATOM 1599 O O . VAL A 1 200 ? 10.628 -5.870 -16.468 1.00 85.00 200 VAL A O 1
ATOM 1602 N N . ALA A 1 201 ? 10.183 -7.957 -17.141 1.00 84.06 201 ALA A N 1
ATOM 1603 C CA . ALA A 1 201 ? 10.178 -8.531 -15.795 1.00 84.06 201 ALA A CA 1
ATOM 1604 C C . ALA A 1 201 ? 11.554 -8.439 -15.119 1.00 84.06 201 ALA A C 1
ATOM 1606 O O . ALA A 1 201 ? 11.643 -8.240 -13.905 1.00 84.06 201 ALA A O 1
ATOM 1607 N N . HIS A 1 202 ? 12.645 -8.581 -15.875 1.00 88.12 202 HIS A N 1
ATOM 1608 C CA . HIS A 1 202 ? 13.989 -8.331 -15.361 1.00 88.12 202 HIS A CA 1
ATOM 1609 C C . HIS A 1 202 ? 14.179 -6.852 -14.995 1.00 88.12 202 HIS A C 1
ATOM 1611 O O . HIS A 1 202 ? 14.600 -6.555 -13.877 1.00 88.12 202 HIS A O 1
ATOM 1617 N N . ALA A 1 203 ? 13.791 -5.926 -15.877 1.00 87.94 203 ALA A N 1
ATOM 1618 C CA . ALA A 1 203 ? 13.874 -4.490 -15.610 1.00 87.94 203 ALA A CA 1
ATOM 1619 C C . ALA A 1 203 ? 13.040 -4.072 -14.385 1.00 87.94 203 ALA A C 1
ATOM 1621 O O . ALA A 1 203 ? 13.524 -3.321 -13.540 1.00 87.94 203 ALA A O 1
ATOM 1622 N N . ILE A 1 204 ? 11.829 -4.617 -14.236 1.00 87.38 204 ILE A N 1
ATOM 1623 C CA . ILE A 1 204 ? 10.980 -4.429 -13.052 1.00 87.38 204 ILE A CA 1
ATOM 1624 C C . ILE A 1 204 ? 11.713 -4.885 -11.786 1.00 87.38 204 ILE A C 1
ATOM 1626 O O . ILE A 1 204 ? 11.822 -4.109 -10.841 1.00 87.38 204 ILE A O 1
ATOM 1630 N N . ARG A 1 205 ? 12.301 -6.089 -11.780 1.00 87.69 205 ARG A N 1
ATOM 1631 C CA . ARG A 1 205 ? 13.067 -6.610 -10.631 1.00 87.69 205 ARG A CA 1
ATOM 1632 C C . ARG A 1 205 ? 14.279 -5.747 -10.264 1.00 87.69 205 ARG A C 1
ATOM 1634 O O . ARG A 1 205 ? 14.674 -5.722 -9.098 1.00 87.69 205 ARG A O 1
ATOM 1641 N N . VAL A 1 206 ? 14.896 -5.077 -11.236 1.00 89.00 206 VAL A N 1
ATOM 1642 C CA . VAL A 1 206 ? 16.002 -4.134 -11.001 1.00 89.00 206 VAL A CA 1
ATOM 1643 C C . VAL A 1 206 ? 15.475 -2.821 -10.417 1.00 89.00 206 VAL A C 1
ATOM 1645 O O . VAL A 1 206 ? 15.997 -2.348 -9.408 1.00 89.00 206 VAL A O 1
ATOM 1648 N N . LEU A 1 207 ? 14.409 -2.261 -10.997 1.00 88.88 207 LEU A N 1
ATOM 1649 C CA . LEU A 1 207 ? 13.782 -1.023 -10.525 1.00 88.88 207 LEU A CA 1
ATOM 1650 C C . LEU A 1 207 ? 13.149 -1.176 -9.139 1.00 88.88 207 LEU A C 1
ATOM 1652 O O . LEU A 1 207 ? 13.139 -0.231 -8.359 1.00 88.88 207 LEU A O 1
ATOM 1656 N N . GLU A 1 208 ? 12.632 -2.349 -8.786 1.00 86.31 208 GLU A N 1
ATOM 1657 C CA . GLU A 1 208 ? 12.101 -2.599 -7.443 1.00 86.31 208 GLU A CA 1
ATOM 1658 C C . GLU A 1 208 ? 13.204 -2.557 -6.379 1.00 86.31 208 GLU A C 1
ATOM 1660 O O . GLU A 1 208 ? 12.990 -1.983 -5.314 1.00 86.31 208 GLU A O 1
ATOM 1665 N N . ARG A 1 209 ? 14.405 -3.059 -6.694 1.00 86.81 209 ARG A N 1
ATOM 1666 C CA . ARG A 1 209 ? 15.565 -3.029 -5.786 1.00 86.81 209 ARG A CA 1
ATOM 1667 C C . ARG A 1 209 ? 16.290 -1.685 -5.745 1.00 86.81 209 ARG A C 1
ATOM 1669 O O . ARG A 1 209 ? 17.083 -1.461 -4.833 1.00 86.81 209 ARG A O 1
ATOM 1676 N N . SER A 1 210 ? 16.062 -0.794 -6.711 1.00 85.88 210 SER A N 1
ATOM 1677 C CA . SER A 1 210 ? 16.753 0.494 -6.735 1.00 85.88 210 SER A CA 1
ATOM 1678 C C . SER A 1 210 ? 16.245 1.419 -5.621 1.00 85.88 210 SER A C 1
ATOM 1680 O O . SER A 1 210 ? 15.058 1.763 -5.534 1.00 85.88 210 SER A O 1
ATOM 1682 N N . ARG A 1 211 ? 17.175 1.829 -4.750 1.00 85.19 211 ARG A N 1
ATOM 1683 C CA . ARG A 1 211 ? 16.943 2.816 -3.690 1.00 85.19 211 ARG A CA 1
ATOM 1684 C C . ARG A 1 211 ? 16.982 4.229 -4.286 1.00 85.19 211 ARG A C 1
ATOM 1686 O O . ARG A 1 211 ? 17.807 4.510 -5.148 1.00 85.19 211 ARG A O 1
ATOM 1693 N N . GLY A 1 212 ? 16.095 5.113 -3.828 1.00 83.38 212 GLY A N 1
ATOM 1694 C CA . GLY A 1 212 ? 16.070 6.530 -4.229 1.00 83.38 212 GLY A CA 1
ATOM 1695 C C . GLY A 1 212 ? 15.313 6.847 -5.524 1.00 83.38 212 GLY A C 1
ATOM 1696 O O . GLY A 1 212 ? 15.326 7.988 -5.965 1.00 83.38 212 GLY A O 1
ATOM 1697 N N . TRP A 1 213 ? 14.651 5.864 -6.138 1.00 84.69 213 TRP A N 1
ATOM 1698 C CA . TRP A 1 213 ? 13.754 6.099 -7.270 1.00 84.69 213 TRP A CA 1
ATOM 1699 C C . TRP A 1 213 ? 12.302 6.194 -6.798 1.00 84.69 213 TRP A C 1
ATOM 1701 O O . TRP A 1 213 ? 11.798 5.264 -6.165 1.00 84.69 213 TRP A O 1
ATOM 1711 N N . ASP A 1 214 ? 11.616 7.270 -7.177 1.00 86.50 214 ASP A N 1
ATOM 1712 C CA . ASP A 1 214 ? 10.180 7.420 -6.937 1.00 86.50 214 ASP A CA 1
ATOM 1713 C C . ASP A 1 214 ? 9.372 6.415 -7.762 1.00 86.50 214 ASP A C 1
ATOM 1715 O O . ASP A 1 214 ? 9.736 6.073 -8.892 1.00 86.50 214 ASP A O 1
ATOM 1719 N N . PHE A 1 215 ? 8.226 5.978 -7.234 1.00 84.06 215 PHE A N 1
ATOM 1720 C CA . PHE A 1 215 ? 7.353 5.029 -7.930 1.00 84.06 215 PHE A CA 1
ATOM 1721 C C . PHE A 1 215 ? 6.897 5.549 -9.302 1.00 84.06 215 PHE A C 1
ATOM 1723 O O . PHE A 1 215 ? 6.920 4.810 -10.283 1.00 84.06 215 PHE A O 1
ATOM 1730 N N . GLU A 1 216 ? 6.553 6.836 -9.404 1.00 85.56 216 GLU A N 1
ATOM 1731 C CA . GLU A 1 216 ? 6.161 7.459 -10.674 1.00 85.56 216 GLU A CA 1
ATOM 1732 C C . GLU A 1 216 ? 7.289 7.389 -11.717 1.00 85.56 216 GLU A C 1
ATOM 1734 O O . GLU A 1 216 ? 7.059 7.035 -12.875 1.00 85.56 216 GLU A O 1
ATOM 1739 N N . SER A 1 217 ? 8.525 7.671 -11.302 1.00 87.31 217 SER A N 1
ATOM 1740 C CA . SER A 1 217 ? 9.709 7.585 -12.162 1.00 87.31 217 SER A CA 1
ATOM 1741 C C . SER A 1 217 ? 9.977 6.148 -12.610 1.00 87.31 217 SER A C 1
ATOM 1743 O O . SER A 1 217 ? 10.310 5.917 -13.774 1.00 87.31 217 SER A O 1
ATOM 1745 N N . LYS A 1 218 ? 9.760 5.168 -11.724 1.00 87.62 218 LYS A N 1
ATOM 1746 C CA . LYS A 1 218 ? 9.851 3.743 -12.064 1.00 87.62 218 LYS A CA 1
ATOM 1747 C C . LYS A 1 218 ? 8.799 3.336 -13.103 1.00 87.62 218 LYS A C 1
ATOM 1749 O O . LYS A 1 218 ? 9.147 2.690 -14.088 1.00 87.62 218 LYS A O 1
ATOM 1754 N N . VAL A 1 219 ? 7.543 3.762 -12.946 1.00 85.00 219 VAL A N 1
ATOM 1755 C CA . VAL A 1 219 ? 6.474 3.502 -13.932 1.00 85.00 219 VAL A CA 1
ATOM 1756 C C . VAL A 1 219 ? 6.797 4.145 -15.282 1.00 85.00 219 VAL A C 1
ATOM 1758 O O . VAL A 1 219 ? 6.681 3.488 -16.317 1.00 85.00 219 VAL A O 1
ATOM 1761 N N . LYS A 1 220 ? 7.276 5.397 -15.294 1.00 87.19 220 LYS A N 1
ATOM 1762 C CA . LYS A 1 220 ? 7.719 6.073 -16.526 1.00 87.19 220 LYS A CA 1
ATOM 1763 C C . LYS A 1 220 ? 8.839 5.305 -17.230 1.00 87.19 220 LYS A C 1
ATOM 1765 O O . LYS A 1 220 ? 8.799 5.177 -18.451 1.00 87.19 220 LYS A O 1
ATOM 1770 N N . ALA A 1 221 ? 9.804 4.768 -16.482 1.00 87.88 221 ALA A N 1
ATOM 1771 C CA . ALA A 1 221 ? 10.888 3.964 -17.043 1.00 87.88 221 ALA A CA 1
ATOM 1772 C C . ALA A 1 221 ? 10.377 2.662 -17.679 1.00 87.88 221 ALA A C 1
ATOM 1774 O O . ALA A 1 221 ? 10.785 2.326 -18.791 1.00 87.88 221 ALA A O 1
ATOM 1775 N N . VAL A 1 222 ? 9.447 1.962 -17.019 1.00 85.06 222 VAL A N 1
ATOM 1776 C CA . VAL A 1 222 ? 8.828 0.750 -17.580 1.00 85.06 222 VAL A CA 1
ATOM 1777 C C . VAL A 1 222 ? 8.030 1.083 -18.843 1.00 85.06 222 VAL A C 1
ATOM 1779 O O . VAL A 1 222 ? 8.220 0.426 -19.861 1.00 85.06 222 VAL A O 1
ATOM 1782 N N . ASN A 1 223 ? 7.217 2.142 -18.832 1.00 84.75 223 ASN A N 1
ATOM 1783 C CA . ASN A 1 223 ? 6.456 2.571 -20.011 1.00 84.75 223 ASN A CA 1
ATOM 1784 C C . ASN A 1 223 ? 7.371 2.973 -21.178 1.00 84.75 223 ASN A C 1
ATOM 1786 O O . ASN A 1 223 ? 7.095 2.627 -22.324 1.00 84.75 223 ASN A O 1
ATOM 1790 N N . ALA A 1 224 ? 8.492 3.644 -20.904 1.00 85.69 224 ALA A N 1
ATOM 1791 C CA . ALA A 1 224 ? 9.489 3.951 -21.927 1.00 85.69 224 ALA A CA 1
ATOM 1792 C C . ALA A 1 224 ? 10.120 2.676 -22.512 1.00 85.69 224 ALA A C 1
ATOM 1794 O O . ALA A 1 224 ? 10.339 2.596 -23.719 1.00 85.69 224 ALA A O 1
ATOM 1795 N N . LEU A 1 225 ? 10.377 1.662 -21.682 1.00 84.00 225 LEU A N 1
ATOM 1796 C CA . LEU A 1 225 ? 10.875 0.365 -22.136 1.00 84.00 225 LEU A CA 1
ATOM 1797 C C . LEU A 1 225 ? 9.844 -0.344 -23.027 1.00 84.00 225 LEU A C 1
ATOM 1799 O O . LEU A 1 225 ? 10.211 -0.831 -24.096 1.00 84.00 225 LEU A O 1
ATOM 1803 N N . VAL A 1 226 ? 8.564 -0.326 -22.641 1.0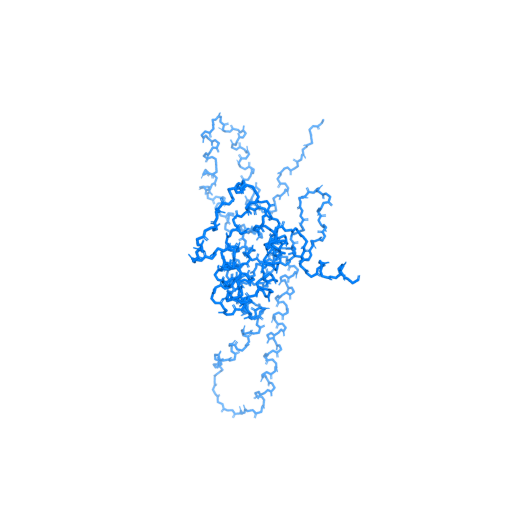0 82.44 226 VAL A N 1
ATOM 1804 C CA . VAL A 1 226 ? 7.446 -0.817 -23.468 1.00 82.44 226 VAL A CA 1
ATOM 1805 C C . VAL A 1 226 ? 7.404 -0.096 -24.820 1.00 82.44 226 VAL A C 1
ATOM 1807 O O . VAL A 1 226 ? 7.353 -0.743 -25.864 1.00 82.44 226 VAL A O 1
ATOM 1810 N N . GLU A 1 227 ? 7.489 1.239 -24.832 1.00 84.50 227 GLU A N 1
ATOM 1811 C CA . GLU A 1 227 ? 7.512 2.031 -26.070 1.00 84.50 227 GLU A CA 1
ATOM 1812 C C . GLU A 1 227 ? 8.687 1.664 -26.985 1.00 84.50 227 GLU A C 1
ATOM 1814 O O . GLU A 1 227 ? 8.519 1.586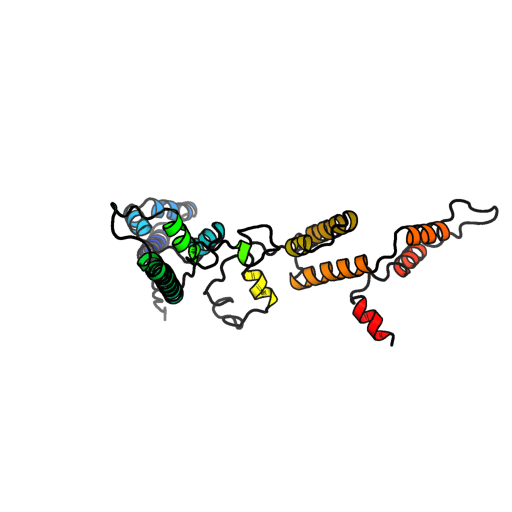 -28.204 1.00 84.50 227 GLU A O 1
ATOM 1819 N N . VAL A 1 228 ? 9.881 1.464 -26.417 1.00 83.00 228 VAL A N 1
ATOM 1820 C CA . VAL A 1 228 ? 11.076 1.100 -27.188 1.00 83.00 228 VAL A CA 1
ATOM 1821 C C . VAL A 1 228 ? 10.908 -0.276 -27.820 1.00 83.00 228 VAL A C 1
ATOM 1823 O O . VAL A 1 228 ? 11.196 -0.425 -29.005 1.00 83.00 228 VAL A O 1
ATOM 1826 N N . TRP A 1 229 ? 10.400 -1.251 -27.070 1.00 80.50 229 TRP A N 1
ATOM 1827 C CA . TRP A 1 229 ? 10.124 -2.598 -27.571 1.00 80.50 229 TRP A CA 1
ATOM 1828 C C . TRP A 1 229 ? 9.058 -2.632 -28.658 1.00 80.50 229 TRP A C 1
ATOM 1830 O O . TRP A 1 229 ? 9.266 -3.270 -29.685 1.00 80.50 229 TRP A O 1
ATOM 1840 N N . ASN A 1 230 ? 7.974 -1.875 -28.499 1.00 81.31 230 ASN A N 1
ATOM 1841 C CA . ASN A 1 230 ? 6.938 -1.778 -29.530 1.00 81.31 230 ASN A CA 1
ATOM 1842 C C . ASN A 1 230 ? 7.452 -1.138 -30.832 1.00 81.31 230 ASN A C 1
ATOM 1844 O O . ASN A 1 230 ? 6.844 -1.303 -31.885 1.00 81.31 230 ASN A O 1
ATOM 1848 N N . ARG A 1 231 ? 8.559 -0.385 -30.771 1.00 82.38 231 ARG A N 1
ATOM 1849 C CA . ARG A 1 231 ? 9.183 0.292 -31.922 1.00 82.38 231 ARG A CA 1
ATOM 1850 C C . ARG A 1 231 ? 10.480 -0.368 -32.392 1.00 82.38 231 ARG A C 1
ATOM 1852 O O . ARG A 1 231 ? 11.115 0.148 -33.314 1.00 82.38 231 ARG A O 1
ATOM 1859 N N . LEU A 1 232 ? 10.906 -1.457 -31.757 1.00 79.00 232 LEU A N 1
ATOM 1860 C CA . LEU A 1 232 ? 12.094 -2.202 -32.154 1.00 79.00 232 LEU A CA 1
ATOM 1861 C C . LEU A 1 232 ? 11.819 -2.908 -33.488 1.00 79.00 232 LEU A C 1
ATOM 1863 O O . LEU A 1 232 ? 10.758 -3.490 -33.701 1.00 79.00 232 LEU A O 1
ATOM 1867 N N . ALA A 1 233 ? 12.782 -2.839 -34.406 1.00 77.31 233 ALA A N 1
ATOM 1868 C CA . ALA A 1 233 ? 12.690 -3.564 -35.667 1.00 77.31 233 ALA A CA 1
ATOM 1869 C C . ALA A 1 233 ? 12.796 -5.085 -35.416 1.00 77.31 233 ALA A C 1
ATOM 1871 O O . ALA A 1 233 ? 13.363 -5.508 -34.406 1.00 77.31 233 ALA A O 1
ATOM 1872 N N . PRO A 1 234 ? 12.304 -5.941 -36.327 1.00 78.44 234 PRO A N 1
ATOM 1873 C CA . PRO A 1 234 ? 12.507 -7.380 -36.196 1.00 78.44 234 PRO A CA 1
ATOM 1874 C C . PRO A 1 234 ? 14.004 -7.733 -36.197 1.00 78.44 234 PRO A C 1
ATOM 1876 O O . PRO A 1 234 ? 14.814 -7.072 -36.853 1.00 78.44 234 PRO A O 1
ATOM 1879 N N . GLY A 1 235 ? 14.371 -8.815 -35.500 1.00 75.19 235 GLY A N 1
ATOM 1880 C CA . GLY A 1 235 ? 15.768 -9.241 -35.307 1.00 75.19 235 GLY A CA 1
ATOM 1881 C C . GLY A 1 235 ? 16.579 -9.364 -36.603 1.00 75.19 235 GLY A C 1
ATOM 1882 O O . GLY A 1 235 ? 17.731 -8.939 -36.649 1.00 75.19 235 GLY A O 1
ATOM 1883 N N . ARG A 1 236 ? 15.941 -9.813 -37.694 1.00 79.81 236 ARG A N 1
ATOM 1884 C CA . ARG A 1 236 ? 16.549 -9.920 -39.035 1.00 79.81 236 ARG A CA 1
ATOM 1885 C C . ARG A 1 236 ? 17.134 -8.596 -39.537 1.00 79.81 236 ARG A C 1
ATOM 1887 O O . ARG A 1 236 ? 18.138 -8.587 -40.245 1.00 79.81 236 ARG A O 1
ATOM 1894 N N . THR A 1 237 ? 16.519 -7.467 -39.190 1.00 79.44 237 THR A N 1
ATOM 1895 C CA . THR A 1 237 ? 17.009 -6.138 -39.578 1.00 79.44 237 THR A CA 1
ATOM 1896 C C . THR A 1 237 ? 18.321 -5.822 -38.864 1.00 79.44 237 THR A C 1
ATOM 1898 O O . THR A 1 237 ? 19.253 -5.311 -39.482 1.00 79.44 237 THR A O 1
ATOM 1901 N N . TYR A 1 238 ? 18.430 -6.182 -37.584 1.00 77.44 238 TYR A N 1
ATOM 1902 C CA . TYR A 1 238 ? 19.652 -5.994 -36.803 1.00 77.44 238 TYR A CA 1
ATOM 1903 C C . TYR A 1 238 ? 20.765 -6.955 -37.219 1.00 77.44 238 TYR A C 1
ATOM 1905 O O . TYR A 1 238 ? 21.909 -6.522 -37.320 1.00 77.44 238 TYR A O 1
ATOM 1913 N N . GLU A 1 239 ? 20.446 -8.210 -37.543 1.00 73.75 239 GLU A N 1
ATOM 1914 C CA . GLU A 1 239 ? 21.409 -9.166 -38.107 1.00 73.75 239 GLU A CA 1
ATOM 1915 C C . GLU A 1 239 ? 22.012 -8.652 -39.415 1.00 73.75 239 GLU A C 1
ATOM 1917 O O . GLU A 1 239 ? 23.228 -8.664 -39.575 1.00 73.75 239 GLU A O 1
ATOM 1922 N N . LYS A 1 240 ? 21.194 -8.111 -40.328 1.00 79.44 240 LYS A N 1
ATOM 1923 C CA . LYS A 1 240 ? 21.691 -7.495 -41.570 1.00 79.44 240 LYS A CA 1
ATOM 1924 C C . LYS A 1 240 ? 22.639 -6.327 -41.295 1.00 79.44 240 LYS A C 1
ATOM 1926 O O . LYS A 1 240 ? 23.695 -6.236 -41.916 1.00 79.44 240 LYS A O 1
ATOM 1931 N N . ILE A 1 241 ? 22.288 -5.451 -40.352 1.00 79.12 241 ILE A N 1
ATOM 1932 C CA . ILE A 1 241 ? 23.136 -4.314 -39.963 1.00 79.12 241 ILE A CA 1
ATOM 1933 C C . ILE A 1 241 ? 24.449 -4.802 -39.332 1.00 79.12 241 ILE A C 1
ATOM 1935 O O . ILE A 1 241 ? 25.510 -4.260 -39.644 1.00 79.12 241 ILE A O 1
ATOM 1939 N N . LEU A 1 242 ? 24.398 -5.825 -38.474 1.00 70.69 242 LEU A N 1
ATOM 1940 C CA . LEU A 1 242 ? 25.576 -6.414 -37.834 1.00 70.69 242 LEU A CA 1
ATOM 1941 C C . LEU A 1 242 ? 26.479 -7.116 -38.847 1.00 70.69 242 LEU A C 1
ATOM 1943 O O . LEU A 1 242 ? 27.679 -6.867 -38.829 1.00 70.69 242 LEU A O 1
ATOM 1947 N N . ASN A 1 243 ? 25.918 -7.897 -39.768 1.00 72.25 243 ASN A N 1
ATOM 1948 C CA . ASN A 1 243 ? 26.662 -8.558 -40.842 1.00 72.25 243 ASN A CA 1
ATOM 1949 C C . ASN A 1 243 ? 27.308 -7.541 -41.791 1.00 72.25 243 ASN A C 1
ATOM 1951 O O . ASN A 1 243 ? 28.430 -7.743 -42.242 1.00 72.25 243 ASN A O 1
ATOM 1955 N N . HIS A 1 244 ? 26.642 -6.413 -42.053 1.00 74.19 244 HIS A N 1
ATOM 1956 C CA . HIS A 1 244 ? 27.232 -5.312 -42.812 1.00 74.19 244 HIS A CA 1
ATOM 1957 C C . HIS A 1 244 ? 28.355 -4.602 -42.032 1.00 74.19 244 HIS A C 1
ATOM 1959 O O . HIS A 1 244 ? 29.376 -4.222 -42.602 1.00 74.19 244 HIS A O 1
ATOM 1965 N N . ALA A 1 245 ? 28.185 -4.390 -40.723 1.00 72.25 245 ALA A N 1
ATOM 1966 C CA . ALA A 1 245 ? 29.195 -3.742 -39.883 1.00 72.25 245 ALA A CA 1
ATOM 1967 C C . ALA A 1 245 ? 30.413 -4.645 -39.606 1.00 72.25 245 ALA A C 1
ATOM 1969 O O . ALA A 1 245 ? 31.538 -4.149 -39.496 1.00 72.25 245 ALA A O 1
ATOM 1970 N N . PHE A 1 246 ? 30.184 -5.954 -39.506 1.00 64.62 246 PHE A N 1
ATOM 1971 C CA . PHE A 1 246 ? 31.163 -7.000 -39.231 1.00 64.62 246 PHE A CA 1
ATOM 1972 C C . PHE A 1 246 ? 31.036 -8.119 -40.274 1.00 64.62 246 PHE A C 1
ATOM 1974 O O . PHE A 1 246 ? 30.534 -9.199 -39.964 1.00 64.62 246 PHE A O 1
ATOM 1981 N N . PRO A 1 247 ? 31.493 -7.888 -41.514 1.00 64.19 247 PRO A N 1
ATOM 1982 C CA . PRO A 1 247 ? 31.445 -8.915 -42.542 1.00 64.19 247 PRO A CA 1
ATOM 1983 C C . PRO A 1 247 ? 32.317 -10.109 -42.133 1.00 64.19 247 PRO A C 1
ATOM 1985 O O . PRO A 1 247 ? 33.489 -9.943 -41.774 1.00 64.19 247 PRO A O 1
ATOM 1988 N N . VAL A 1 248 ? 31.718 -11.304 -42.169 1.00 58.38 248 VAL A N 1
ATOM 1989 C CA . VAL A 1 248 ? 32.356 -12.587 -41.811 1.00 58.38 248 VAL A CA 1
ATOM 1990 C C . VAL A 1 248 ? 33.487 -12.915 -42.787 1.00 58.38 248 VAL A C 1
ATOM 1992 O O . VAL A 1 248 ? 34.567 -13.326 -42.372 1.00 58.38 248 VAL A O 1
ATOM 1995 N N . PHE A 1 249 ? 33.280 -12.632 -44.075 1.00 58.59 249 PHE A N 1
ATOM 1996 C CA . PHE A 1 249 ? 34.308 -12.732 -45.103 1.00 58.59 249 PHE A CA 1
ATOM 1997 C C . PHE A 1 249 ? 34.926 -11.360 -45.356 1.00 58.59 249 PHE A C 1
ATOM 1999 O O . PHE A 1 249 ? 34.241 -10.406 -45.725 1.00 58.59 249 PHE A O 1
ATOM 2006 N N . ARG A 1 250 ? 36.240 -11.255 -45.154 1.00 57.56 250 ARG A N 1
ATOM 2007 C CA . ARG A 1 250 ? 37.019 -10.063 -45.500 1.00 57.56 250 ARG A CA 1
ATOM 2008 C C . ARG A 1 250 ? 37.805 -10.357 -46.769 1.00 57.56 250 ARG A C 1
ATOM 2010 O O . ARG A 1 250 ? 38.608 -11.284 -46.781 1.00 57.56 250 ARG A O 1
ATOM 2017 N N . GLY A 1 251 ? 37.581 -9.575 -47.822 1.00 61.22 251 GLY A N 1
ATOM 2018 C CA . GLY A 1 251 ? 38.379 -9.672 -49.045 1.00 61.22 251 GLY A CA 1
ATOM 2019 C C . GLY A 1 251 ? 39.857 -9.354 -48.782 1.00 61.22 251 GLY A C 1
ATOM 2020 O O . GLY A 1 251 ? 40.183 -8.578 -47.874 1.00 61.22 251 GLY A O 1
ATOM 2021 N N . ARG A 1 252 ? 40.764 -9.938 -49.581 1.00 51.78 252 ARG A N 1
ATOM 2022 C CA . ARG A 1 252 ? 42.194 -9.570 -49.581 1.00 51.78 252 ARG A CA 1
ATOM 2023 C C . ARG A 1 252 ? 42.317 -8.051 -49.778 1.00 51.78 252 ARG A C 1
ATOM 2025 O O . ARG A 1 252 ? 41.774 -7.514 -50.734 1.00 51.78 252 ARG A O 1
ATOM 2032 N N . GLY A 1 253 ? 42.996 -7.364 -48.855 1.00 63.97 253 GLY A N 1
ATOM 2033 C CA . GLY A 1 253 ? 43.176 -5.902 -48.874 1.00 63.97 253 GLY A CA 1
ATOM 2034 C C . GLY A 1 253 ? 42.300 -5.105 -47.893 1.00 63.97 253 GLY A C 1
ATOM 2035 O O . GLY A 1 253 ? 42.553 -3.920 -47.681 1.00 63.97 253 GLY A O 1
ATOM 2036 N N . MET A 1 254 ? 41.326 -5.726 -47.212 1.00 60.62 254 MET A N 1
ATOM 2037 C CA . MET A 1 254 ? 40.594 -5.078 -46.109 1.00 60.62 254 MET A CA 1
ATOM 2038 C C . MET A 1 254 ? 41.447 -5.014 -44.830 1.00 60.62 254 MET A C 1
ATOM 2040 O O . MET A 1 254 ? 41.254 -5.782 -43.883 1.00 60.62 254 MET A O 1
ATOM 2044 N N . VAL A 1 255 ? 42.398 -4.081 -44.775 1.00 58.84 255 VAL A N 1
ATOM 2045 C CA . VAL A 1 255 ? 43.186 -3.837 -43.560 1.00 58.84 255 VAL A CA 1
ATOM 2046 C C . VAL A 1 255 ? 42.301 -3.186 -42.493 1.00 58.84 255 VAL A C 1
ATOM 2048 O O . VAL A 1 255 ? 41.615 -2.185 -42.723 1.00 58.84 255 VAL A O 1
ATOM 2051 N N . LYS A 1 256 ? 42.315 -3.764 -41.288 1.00 53.84 256 LYS A N 1
ATOM 2052 C CA . LYS A 1 256 ? 41.601 -3.257 -40.113 1.00 53.84 256 LYS A CA 1
ATOM 2053 C C . LYS A 1 256 ? 42.237 -1.919 -39.716 1.00 53.84 256 LYS A C 1
ATOM 2055 O O . LYS A 1 256 ? 43.227 -1.914 -38.996 1.00 53.84 256 LYS A O 1
ATOM 2060 N N . LYS A 1 257 ? 41.679 -0.780 -40.151 1.00 60.38 257 LYS A N 1
ATOM 2061 C CA . LYS A 1 257 ? 42.022 0.516 -39.538 1.00 60.38 257 LYS A CA 1
ATOM 2062 C C . LYS A 1 257 ? 41.707 0.384 -38.047 1.00 60.38 257 LYS A C 1
ATOM 2064 O O . LYS A 1 257 ? 40.532 0.293 -37.681 1.00 60.38 257 LYS A O 1
ATOM 2069 N N . THR A 1 258 ? 42.731 0.297 -37.205 1.00 56.56 258 THR A N 1
ATOM 2070 C CA . THR A 1 258 ? 42.606 0.235 -35.748 1.00 56.56 258 THR A CA 1
ATOM 2071 C C . THR A 1 258 ? 42.019 1.558 -35.279 1.00 56.56 258 THR A C 1
ATOM 2073 O O . THR A 1 258 ? 42.702 2.550 -35.062 1.00 56.56 258 THR A O 1
ATOM 2076 N N . ARG A 1 259 ? 40.690 1.613 -35.204 1.00 63.12 259 ARG A N 1
ATOM 2077 C CA . ARG A 1 259 ? 39.991 2.751 -34.614 1.00 63.12 259 ARG A CA 1
ATOM 2078 C C . ARG A 1 259 ? 40.113 2.639 -33.103 1.00 63.12 259 ARG A C 1
ATOM 2080 O O . ARG A 1 259 ? 40.011 1.541 -32.556 1.00 63.12 259 ARG A O 1
ATOM 2087 N N . SER A 1 260 ? 40.299 3.773 -32.437 1.00 69.19 260 SER A N 1
ATOM 2088 C CA . SER A 1 260 ? 40.331 3.818 -30.978 1.00 69.19 260 SER A CA 1
ATOM 2089 C C . SER A 1 260 ? 39.047 3.223 -30.387 1.00 69.19 260 SER A C 1
ATOM 2091 O O . SER A 1 260 ? 37.957 3.327 -30.963 1.00 69.19 260 SER A O 1
ATOM 2093 N N . ARG A 1 261 ? 39.169 2.597 -29.212 1.00 59.34 261 ARG A N 1
ATOM 2094 C CA . ARG A 1 261 ? 38.057 1.938 -28.506 1.00 59.34 261 ARG A CA 1
ATOM 2095 C C . ARG A 1 261 ? 36.866 2.887 -28.292 1.00 59.34 261 ARG A C 1
ATOM 2097 O O . ARG A 1 261 ? 35.719 2.482 -28.473 1.00 59.34 261 ARG A O 1
ATOM 2104 N N . ALA A 1 262 ? 37.142 4.166 -28.028 1.00 67.81 262 ALA A N 1
ATOM 2105 C CA . ALA A 1 262 ? 36.137 5.223 -27.914 1.00 67.81 262 ALA A CA 1
ATOM 2106 C C . ALA A 1 262 ? 35.363 5.469 -29.225 1.00 67.81 262 ALA A C 1
ATOM 2108 O O . ALA A 1 262 ? 34.140 5.595 -29.211 1.00 67.81 262 ALA A O 1
ATOM 2109 N N . ALA A 1 263 ? 36.038 5.478 -30.380 1.00 66.50 263 ALA A N 1
ATOM 2110 C CA . ALA A 1 263 ? 35.391 5.709 -31.674 1.00 66.50 263 ALA A CA 1
ATOM 2111 C C . ALA A 1 263 ? 34.467 4.551 -32.098 1.00 66.50 263 ALA A C 1
ATOM 2113 O O . ALA A 1 263 ? 33.444 4.776 -32.752 1.00 66.50 263 ALA A O 1
ATOM 2114 N N . VAL A 1 264 ? 34.810 3.315 -31.722 1.00 62.75 264 VAL A N 1
ATOM 2115 C CA . VAL A 1 264 ? 33.970 2.129 -31.961 1.00 62.75 264 VAL A CA 1
ATOM 2116 C C . VAL A 1 264 ? 32.736 2.152 -31.054 1.00 62.75 264 VAL A C 1
ATOM 2118 O O . VAL A 1 264 ? 31.617 1.996 -31.544 1.00 62.75 264 VAL A O 1
ATOM 2121 N N . PHE A 1 265 ? 32.925 2.438 -29.762 1.00 58.53 265 PHE A N 1
ATOM 2122 C CA . PHE A 1 265 ? 31.841 2.540 -28.782 1.00 58.53 265 PHE A CA 1
ATOM 2123 C C . PHE A 1 265 ? 30.833 3.647 -29.145 1.00 58.53 265 PHE A C 1
ATOM 2125 O O . PHE A 1 265 ? 29.628 3.403 -29.218 1.00 58.53 265 PHE A O 1
ATOM 2132 N N . ASN A 1 266 ? 31.323 4.836 -29.511 1.00 61.03 266 ASN A N 1
ATOM 2133 C CA . ASN A 1 266 ? 30.479 5.980 -29.869 1.00 61.03 266 ASN A CA 1
ATOM 2134 C C . ASN A 1 266 ? 29.664 5.765 -31.158 1.00 61.03 266 ASN A C 1
ATOM 2136 O O . ASN A 1 266 ? 28.568 6.314 -31.297 1.00 61.03 266 ASN A O 1
ATOM 2140 N N . LYS A 1 267 ? 30.142 4.935 -32.099 1.00 61.97 267 LYS A N 1
ATOM 2141 C CA . LYS A 1 267 ? 29.346 4.532 -33.271 1.00 61.97 267 LYS A CA 1
ATOM 2142 C C . LYS A 1 267 ? 28.181 3.619 -32.884 1.00 61.97 267 LYS A C 1
ATOM 2144 O O . LYS A 1 267 ? 27.084 3.824 -33.397 1.00 61.97 267 LYS A O 1
ATOM 2149 N N . GLY A 1 268 ? 28.393 2.670 -31.969 1.00 54.72 268 GLY A N 1
ATOM 2150 C CA . GLY A 1 268 ? 27.329 1.806 -31.440 1.00 54.72 268 GLY A CA 1
ATOM 2151 C C . GLY A 1 268 ? 26.224 2.604 -30.739 1.00 54.72 268 GLY A C 1
ATOM 2152 O O . GLY A 1 268 ? 25.038 2.399 -31.000 1.00 54.72 268 GLY A O 1
ATOM 2153 N N . LEU A 1 269 ? 26.606 3.619 -29.958 1.00 53.78 269 LEU A N 1
ATOM 2154 C CA . LEU A 1 269 ? 25.668 4.533 -29.292 1.00 53.78 269 LEU A CA 1
ATOM 2155 C C . LEU A 1 269 ? 24.812 5.364 -30.265 1.00 53.78 269 LEU A C 1
ATOM 2157 O O . LEU A 1 269 ? 23.704 5.771 -29.915 1.00 53.78 269 LEU A O 1
ATOM 2161 N N . LYS A 1 270 ? 25.280 5.601 -31.499 1.00 54.72 270 LYS A N 1
ATOM 2162 C CA . LYS A 1 270 ? 24.514 6.328 -32.526 1.00 54.72 270 LYS A CA 1
ATOM 2163 C C . LYS A 1 270 ? 23.307 5.524 -33.025 1.00 54.72 270 LYS A C 1
ATOM 2165 O O . LYS A 1 270 ? 22.283 6.128 -33.336 1.00 54.72 270 LYS A O 1
ATOM 2170 N N . TYR A 1 271 ? 23.409 4.194 -33.054 1.00 51.06 271 TYR A N 1
ATOM 2171 C CA . TYR A 1 271 ? 22.318 3.288 -33.440 1.00 51.06 271 TYR A CA 1
ATOM 2172 C C . TYR A 1 271 ? 21.383 2.959 -32.269 1.00 51.06 271 TYR A C 1
ATOM 2174 O O . TYR A 1 271 ? 20.202 2.705 -32.475 1.00 51.06 271 TYR A O 1
ATOM 2182 N N . ILE A 1 272 ? 21.891 3.050 -31.037 1.00 54.44 272 ILE A N 1
ATOM 2183 C CA . ILE A 1 272 ? 21.164 2.766 -29.788 1.00 54.44 272 ILE A CA 1
ATOM 2184 C C . ILE A 1 272 ? 20.671 4.067 -29.114 1.00 54.44 272 ILE A C 1
ATOM 2186 O O . ILE A 1 272 ? 20.271 4.106 -27.954 1.00 54.44 272 ILE A O 1
ATOM 2190 N N . ARG A 1 273 ? 20.640 5.179 -29.859 1.00 47.66 273 ARG A N 1
ATOM 2191 C CA . ARG A 1 273 ? 20.273 6.524 -29.372 1.00 47.66 273 ARG A CA 1
ATOM 2192 C C . ARG A 1 273 ? 18.846 6.630 -28.805 1.00 47.66 273 ARG A C 1
ATOM 2194 O O . ARG A 1 273 ? 18.464 7.695 -28.324 1.00 47.66 273 ARG A O 1
ATOM 2201 N N . SER A 1 274 ? 18.026 5.588 -28.933 1.00 50.50 274 SER A N 1
ATOM 2202 C CA . SER A 1 274 ? 16.720 5.441 -28.281 1.00 50.50 274 SER A CA 1
ATOM 2203 C C . SER A 1 274 ? 16.828 5.045 -26.803 1.00 50.50 274 SER A C 1
ATOM 2205 O O . SER A 1 274 ? 15.955 5.428 -26.036 1.00 50.50 274 SER A O 1
ATOM 2207 N N . LEU A 1 275 ? 17.893 4.342 -26.398 1.00 47.75 275 LEU A N 1
ATOM 2208 C CA . LEU A 1 275 ? 18.090 3.832 -25.032 1.00 47.75 275 LEU A CA 1
ATOM 2209 C C . LEU A 1 275 ? 18.868 4.793 -24.116 1.00 47.75 275 LEU A C 1
ATOM 2211 O O . LEU A 1 275 ? 18.826 4.640 -22.902 1.00 47.75 275 LEU A O 1
ATOM 2215 N N . THR A 1 276 ? 19.591 5.773 -24.668 1.00 46.34 276 THR A N 1
ATOM 2216 C CA . THR A 1 276 ? 20.566 6.590 -23.913 1.00 46.34 276 THR A CA 1
ATOM 2217 C C . THR A 1 276 ? 20.155 8.045 -23.690 1.00 46.34 276 THR A C 1
ATOM 2219 O O . THR A 1 276 ? 20.928 8.836 -23.156 1.00 46.34 276 THR A O 1
ATOM 2222 N N . THR A 1 277 ? 18.943 8.431 -24.087 1.00 56.72 277 THR A N 1
ATOM 2223 C CA . THR A 1 277 ? 18.461 9.816 -23.976 1.00 56.72 277 THR A CA 1
ATOM 2224 C C . THR A 1 277 ? 17.242 9.904 -23.068 1.00 56.72 277 THR A C 1
ATOM 2226 O O . THR A 1 277 ? 16.292 9.157 -23.268 1.00 56.72 277 THR A O 1
ATOM 2229 N N . GLN A 1 278 ? 17.223 10.874 -22.150 1.00 55.47 278 GLN A N 1
ATOM 2230 C CA . GLN A 1 278 ? 16.176 11.031 -21.126 1.00 55.47 278 GLN A CA 1
ATOM 2231 C C . GLN A 1 278 ? 14.774 11.379 -21.665 1.00 55.47 278 GLN A C 1
ATOM 2233 O O . GLN A 1 278 ? 13.795 11.251 -20.937 1.00 55.47 278 GLN A O 1
ATOM 2238 N N . LYS A 1 279 ? 14.648 11.847 -22.915 1.00 59.91 279 LYS A N 1
ATOM 2239 C CA . LYS A 1 279 ? 13.356 12.279 -23.476 1.00 59.91 279 LYS A CA 1
ATOM 2240 C C . LYS A 1 279 ? 12.640 11.117 -24.174 1.00 59.91 279 LYS A C 1
ATOM 2242 O O . LYS A 1 279 ? 13.267 10.479 -25.027 1.00 59.91 279 LYS A O 1
ATOM 2247 N N . PRO A 1 280 ? 11.342 10.888 -23.889 1.00 62.25 280 PRO A N 1
ATOM 2248 C CA . PRO A 1 280 ? 10.583 9.801 -24.491 1.00 62.25 280 PRO A CA 1
ATOM 2249 C C . PRO A 1 280 ? 10.473 9.966 -26.010 1.00 62.25 280 PRO A C 1
ATOM 2251 O O . PRO A 1 280 ? 10.523 11.070 -26.566 1.00 62.25 280 PRO A O 1
ATOM 2254 N N . LEU A 1 281 ? 10.365 8.836 -26.703 1.00 58.44 281 LEU A N 1
ATOM 2255 C CA . LEU A 1 281 ? 10.588 8.749 -28.145 1.00 58.44 281 LEU A CA 1
ATOM 2256 C C . LEU A 1 281 ? 9.467 9.446 -28.938 1.00 58.44 281 LEU A C 1
ATOM 2258 O O . LEU A 1 281 ? 9.732 10.034 -29.984 1.00 58.44 281 LEU A O 1
ATOM 2262 N N . HIS A 1 282 ? 8.230 9.460 -28.431 1.00 61.12 282 HIS A N 1
ATOM 2263 C CA . HIS A 1 282 ? 7.108 10.196 -29.030 1.00 61.12 282 HIS A CA 1
ATOM 2264 C C . HIS A 1 282 ? 7.297 11.727 -28.983 1.00 61.12 282 HIS A C 1
ATOM 2266 O O . HIS A 1 282 ? 7.110 12.393 -30.001 1.00 61.12 282 HIS A O 1
ATOM 2272 N N . ALA A 1 283 ? 7.781 12.280 -27.865 1.00 64.19 283 ALA A N 1
ATOM 2273 C CA . ALA A 1 283 ? 8.062 13.714 -27.729 1.00 64.19 283 ALA A CA 1
ATOM 2274 C C . ALA A 1 283 ? 9.197 14.178 -28.664 1.00 64.19 283 ALA A C 1
ATOM 2276 O O . ALA A 1 283 ? 9.252 15.333 -29.086 1.00 64.19 283 ALA A O 1
ATOM 2277 N N . ARG A 1 284 ? 10.107 13.266 -29.030 1.00 59.84 284 ARG A N 1
ATOM 2278 C CA . ARG A 1 284 ? 11.172 13.521 -30.012 1.00 59.84 284 ARG A CA 1
ATOM 2279 C C . ARG A 1 284 ? 10.659 13.557 -31.451 1.00 59.84 284 ARG A C 1
ATOM 2281 O O . ARG A 1 284 ? 11.206 14.307 -32.255 1.00 59.84 284 ARG A O 1
ATOM 2288 N N . LEU A 1 285 ? 9.662 12.735 -31.777 1.00 58.16 285 LEU A N 1
ATOM 2289 C CA . LEU A 1 285 ? 9.075 12.676 -33.119 1.00 58.16 285 LEU A CA 1
ATOM 2290 C C . LEU A 1 285 ? 8.175 13.885 -33.400 1.00 58.16 285 LEU A C 1
ATOM 2292 O O . LEU A 1 285 ? 8.161 14.366 -34.526 1.00 58.16 285 LEU A O 1
ATOM 2296 N N . GLN A 1 286 ? 7.497 14.423 -32.381 1.00 59.69 286 GLN A N 1
ATOM 2297 C CA . GLN A 1 286 ? 6.672 15.629 -32.523 1.00 59.69 286 GLN A CA 1
ATOM 2298 C C . GLN A 1 286 ? 7.487 16.894 -32.825 1.00 59.69 286 GLN A C 1
ATOM 2300 O O . GLN A 1 286 ? 7.011 17.766 -33.536 1.00 59.69 286 GLN A O 1
ATOM 2305 N N . LYS A 1 287 ? 8.738 16.976 -32.353 1.00 53.41 287 LYS A N 1
ATOM 2306 C CA . LYS A 1 287 ? 9.629 18.128 -32.585 1.00 53.41 287 LYS A CA 1
ATOM 2307 C C . LYS A 1 287 ? 10.250 18.200 -33.987 1.00 53.41 287 LYS A C 1
ATOM 2309 O O . LYS A 1 287 ? 11.074 19.073 -34.230 1.00 53.41 287 LYS A O 1
ATOM 2314 N N . LYS A 1 288 ? 9.943 17.240 -34.863 1.00 50.56 288 LYS A N 1
ATOM 2315 C CA . LYS A 1 288 ? 10.487 17.139 -36.226 1.00 50.56 288 LYS A CA 1
ATOM 2316 C C . LYS A 1 288 ? 9.472 17.497 -37.322 1.00 50.56 288 LYS A C 1
ATOM 2318 O O . LYS A 1 288 ? 9.728 17.175 -38.479 1.00 50.56 288 LYS A O 1
ATOM 2323 N N . LYS A 1 289 ? 8.346 18.114 -36.964 1.00 40.34 289 LYS A N 1
ATOM 2324 C CA . LYS A 1 289 ? 7.463 18.790 -37.918 1.00 40.34 289 LYS A CA 1
ATOM 2325 C C . LYS A 1 289 ? 7.761 20.277 -37.908 1.00 40.34 289 LYS A C 1
ATOM 2327 O O . LYS A 1 289 ? 7.975 20.793 -36.789 1.00 40.34 289 LYS A O 1
#

Radius of gyration: 32.35 Å; chains: 1; bounding box: 93×56×92 Å

Organism: NCBI:txid1130821

Sequence (289 aa):
RPVLVNELTDHENPYCMKREALRRLVLHACTRNCLDETLTDTLLDRRADLQRLRSKARLPPEVLEPLAAFVGITRFSFDRRARLNQKVTAVQHALRQISLDGVNTAELAEGQDEPTMDAEKVEAVLSVLPENFPSDALHPHHPFRNHFGFESSVPYGVVGSISMGKGRKKIEKELARLRYPTLQRVAHSLPKDLKYRESVAHAIRVLERSRGWDFESKVKAVNALVEVWNRLAPGRTYEKILNHAFPVFRGRGMVKKTRSRAAVFNKGLKYIRSLTTQKPLHARLQKKK

Secondary structure (DSSP, 8-state):
------TTTT--SHHHHHHHHHHHHHHHHT--SHHHHHHHHHHHHH-HHHHHHHHHSPPPHHHHHHHHHHHT-SS---SHHHHHHHHHHHHHHHHHHHHHHHHHSTTS-S--------HHHHHHHHHHSTTT--GGGG-TT---GGGB----SSPSS-TTSTTTTPPPPHHHHHHHTBSS--THHHHHTS-S-HHHHHHHHHHHHHHHH-TT--HHHHHHHHHHHHHHHHTPPPHHHHHHHHHHHS-SS--TT-------HHHHHHHHHHHSTTTS-SS-HHHHHHTT-

pLDDT: mean 72.28, std 13.01, range [33.28, 91.31]